Protein AF-A0A9E2QYB7-F1 (afdb_monomer)

Sequence (236 aa):
EEKEDFSPAVQADIEEMIREPKTELEKVVKRINRALKGGDTAYEIVDDIQKLPRPIVVDFNNVIINGCAPHQLNPDAPNFLEQLRQIGTVFIITGASSWDDVRSILHNLGVWSNDIVLMTQPTFEFISREHRDDPRGQKLRSEYLATARKQGWDTQEEDLLRPVGYKYVAPIFNQPFLIPIIDDAWQATDNNPGMLGVPVQCWEPNVPRETLQLISEGRITLAEAVESVRNHYKNH

Foldseek 3Di:
DPDPPDDPVVVVVVVLLPDDDPDPQSVLLNVLVVCQVVQDFLQNSLVSVLPDDDDAEEECDLRQADQLHRLHGDPCNQVSLVSNVVSFQYEYEYQAQDDVVVQVSCVVVVRDDPSYHYHYQVLLCCLAQVVCVPPVNVVLLVLLVVVCVVVVHPDDSVLSHHDRPQRQCQSLLSPPQEHEYADAQVRQDPSRGSYHGSHHHGPDDPDDNPRRDRDDHDHDDNVVNSVSSVVRVVVD

Structure (mmCIF, N/CA/C/O backbone):
data_AF-A0A9E2QYB7-F1
#
_entry.id   AF-A0A9E2QYB7-F1
#
loop_
_atom_site.group_PDB
_atom_site.id
_atom_site.type_symbol
_atom_site.label_atom_id
_atom_site.label_alt_id
_atom_site.label_comp_id
_atom_site.label_asym_id
_atom_site.label_entity_id
_atom_site.label_seq_id
_atom_site.pdbx_PDB_ins_code
_atom_site.Cartn_x
_atom_site.Cartn_y
_atom_site.Cartn_z
_atom_site.occupancy
_atom_site.B_iso_or_equiv
_atom_site.auth_seq_id
_atom_site.auth_comp_id
_atom_site.auth_asym_id
_atom_site.auth_atom_id
_atom_site.pdbx_PDB_model_num
ATOM 1 N N . GLU A 1 1 ? 18.646 33.669 27.089 1.00 42.56 1 GLU A N 1
ATOM 2 C CA . GLU A 1 1 ? 17.869 32.662 26.346 1.00 42.56 1 GLU A CA 1
ATOM 3 C C . GLU A 1 1 ? 18.802 32.049 25.323 1.00 42.56 1 GLU A C 1
ATOM 5 O O . GLU A 1 1 ? 19.154 32.710 24.352 1.00 42.56 1 GLU A O 1
ATOM 10 N N . GLU A 1 2 ? 19.322 30.859 25.616 1.00 41.34 2 GLU A N 1
ATOM 11 C CA . GLU A 1 2 ? 20.023 30.061 24.612 1.00 41.34 2 GLU A CA 1
ATOM 12 C C . GLU A 1 2 ? 18.964 29.596 23.612 1.00 41.34 2 GLU A C 1
ATOM 14 O O . GLU A 1 2 ? 18.021 28.899 23.979 1.00 41.34 2 GLU A O 1
ATOM 19 N N . LYS A 1 3 ? 19.059 30.060 22.364 1.00 46.28 3 LYS A N 1
ATOM 20 C CA . LYS A 1 3 ? 18.307 29.442 21.276 1.00 46.28 3 LYS A CA 1
ATOM 21 C C . LYS A 1 3 ? 18.993 28.110 21.010 1.00 46.28 3 LYS A C 1
ATOM 23 O O . LYS A 1 3 ? 20.113 28.105 20.509 1.00 46.28 3 LYS A O 1
ATOM 28 N N . GLU A 1 4 ? 18.359 27.013 21.405 1.00 52.66 4 GLU A N 1
ATOM 29 C CA . GLU A 1 4 ? 18.756 25.692 20.927 1.00 52.66 4 GLU A CA 1
ATOM 30 C C . GLU A 1 4 ? 18.611 25.699 19.400 1.00 52.66 4 GLU A C 1
ATOM 32 O O . GLU A 1 4 ? 17.504 25.763 18.862 1.00 52.66 4 GLU A O 1
ATOM 37 N N . ASP A 1 5 ? 19.748 25.731 18.704 1.00 55.66 5 ASP A N 1
ATOM 38 C CA . ASP A 1 5 ? 19.813 25.624 17.249 1.00 55.66 5 ASP A CA 1
ATOM 39 C C . ASP A 1 5 ? 19.552 24.158 16.891 1.00 55.66 5 ASP A C 1
ATOM 41 O O . ASP A 1 5 ? 20.453 23.315 16.838 1.00 55.66 5 ASP A O 1
ATOM 45 N N . PHE A 1 6 ? 18.274 23.824 16.725 1.00 57.84 6 PHE A N 1
ATOM 46 C CA . PHE A 1 6 ? 17.877 22.528 16.203 1.00 57.84 6 PHE A CA 1
ATOM 47 C C . PHE A 1 6 ? 18.359 22.388 14.759 1.00 57.84 6 PHE A C 1
ATOM 49 O O . PHE A 1 6 ? 18.352 23.341 13.982 1.00 57.84 6 PHE A O 1
ATOM 56 N N . SER A 1 7 ? 18.767 21.175 14.380 1.00 70.25 7 SER A N 1
ATOM 57 C CA . SER A 1 7 ? 19.066 20.899 12.974 1.00 70.25 7 SER A CA 1
ATOM 58 C C . SER A 1 7 ? 17.833 21.196 12.100 1.00 70.25 7 SER A C 1
ATOM 60 O O . SER A 1 7 ? 16.710 20.995 12.570 1.00 70.25 7 SER A O 1
ATOM 62 N N . PRO A 1 8 ? 18.004 21.591 10.825 1.00 59.19 8 PRO A N 1
ATOM 63 C CA . PRO A 1 8 ? 16.883 21.911 9.937 1.00 59.19 8 PRO A CA 1
ATOM 64 C C . PRO A 1 8 ? 15.811 20.812 9.842 1.00 59.19 8 PRO A C 1
ATOM 66 O O . PRO A 1 8 ? 14.633 21.122 9.705 1.00 59.19 8 PRO A O 1
ATOM 69 N N . ALA A 1 9 ? 16.201 19.537 9.962 1.00 46.47 9 ALA A N 1
ATOM 70 C CA . ALA A 1 9 ? 15.273 18.404 9.974 1.00 46.47 9 ALA A CA 1
ATOM 71 C C . ALA A 1 9 ? 14.402 18.375 11.243 1.00 46.47 9 ALA A C 1
ATOM 73 O O . ALA A 1 9 ? 13.189 18.237 11.161 1.00 46.47 9 ALA A O 1
ATOM 74 N N . VAL A 1 10 ? 15.008 18.599 12.412 1.00 55.22 10 VAL A N 1
ATOM 75 C CA . VAL A 1 10 ? 14.285 18.661 13.695 1.00 55.22 10 VAL A CA 1
ATOM 76 C C . VAL A 1 10 ? 13.373 19.888 13.748 1.00 55.22 10 VAL A C 1
ATOM 78 O O . VAL A 1 10 ? 12.277 19.834 14.298 1.00 55.22 10 VAL A O 1
ATOM 81 N N . GLN A 1 11 ? 13.801 20.997 13.149 1.00 60.44 11 GLN A N 1
ATOM 82 C CA . GLN A 1 11 ? 13.002 22.215 13.070 1.00 60.44 11 GLN A CA 1
ATOM 83 C C . GLN A 1 11 ? 11.774 22.032 12.162 1.00 60.44 11 GLN A C 1
ATOM 85 O O . GLN A 1 11 ? 10.680 22.442 12.545 1.00 60.44 11 GLN A O 1
ATOM 90 N N . ALA A 1 12 ? 11.928 21.336 11.029 1.00 54.81 12 ALA A N 1
ATOM 91 C CA . ALA A 1 12 ? 10.822 20.963 10.147 1.00 54.81 12 ALA A CA 1
ATOM 92 C C . ALA A 1 12 ? 9.812 20.024 10.837 1.00 54.81 12 ALA A C 1
ATOM 94 O O . ALA A 1 12 ? 8.609 20.276 10.769 1.00 54.81 12 ALA A O 1
ATOM 95 N N . ASP A 1 13 ? 10.287 19.018 11.580 1.00 51.16 13 ASP A N 1
ATOM 96 C CA . ASP A 1 13 ? 9.426 18.103 12.347 1.00 51.16 13 ASP A CA 1
ATOM 97 C C . ASP A 1 13 ? 8.602 18.846 13.419 1.00 51.16 13 ASP A C 1
ATOM 99 O O . ASP A 1 13 ? 7.416 18.568 13.625 1.00 51.16 13 ASP A O 1
ATOM 103 N N . ILE A 1 14 ? 9.213 19.826 14.099 1.00 59.59 14 ILE A N 1
ATOM 104 C CA . ILE A 1 14 ? 8.539 20.668 15.099 1.00 59.59 14 ILE A CA 1
ATOM 105 C C . ILE A 1 14 ? 7.484 21.564 14.432 1.00 59.59 14 ILE A C 1
ATOM 107 O O . ILE A 1 14 ? 6.352 21.650 14.916 1.00 59.59 14 ILE A O 1
ATOM 111 N N . GLU A 1 15 ? 7.820 22.217 13.319 1.00 62.62 15 GLU A N 1
ATOM 112 C CA . GLU A 1 15 ? 6.886 23.073 12.578 1.00 62.62 15 GLU A CA 1
ATOM 113 C C . GLU A 1 15 ? 5.681 22.284 12.044 1.00 62.62 15 GLU A C 1
ATOM 115 O O . GLU A 1 15 ? 4.538 22.748 12.141 1.00 62.62 15 GLU A O 1
ATOM 120 N N . GLU A 1 16 ? 5.902 21.062 11.560 1.00 60.66 16 GLU A N 1
ATOM 121 C CA . GLU A 1 16 ? 4.841 20.168 11.100 1.00 60.66 16 GLU A CA 1
ATOM 122 C C . GLU A 1 16 ? 3.922 19.722 12.252 1.00 60.66 16 GLU A C 1
ATOM 124 O O . GLU A 1 16 ? 2.692 19.716 12.115 1.00 60.66 16 GLU A O 1
ATOM 129 N N . MET A 1 17 ? 4.481 19.443 13.435 1.00 56.31 17 MET A N 1
ATOM 130 C CA . MET A 1 17 ? 3.695 19.103 14.627 1.00 56.31 17 MET A CA 1
ATOM 131 C C . MET A 1 17 ? 2.778 20.250 15.089 1.00 56.31 17 MET A C 1
ATOM 133 O O . MET A 1 17 ? 1.642 19.998 15.528 1.00 56.31 17 MET A O 1
ATOM 137 N N . ILE A 1 18 ? 3.233 21.502 14.977 1.00 63.31 18 ILE A N 1
ATOM 138 C CA . ILE A 1 18 ? 2.509 22.695 15.454 1.00 63.31 18 ILE A CA 1
ATOM 139 C C . ILE A 1 18 ? 1.489 23.196 14.420 1.00 63.31 18 ILE A C 1
ATOM 141 O O . ILE A 1 18 ? 0.474 23.784 14.796 1.00 63.31 18 ILE A O 1
ATOM 145 N N . ARG A 1 19 ? 1.685 22.912 13.126 1.00 67.50 19 ARG A N 1
ATOM 146 C CA . ARG A 1 19 ? 0.764 23.337 12.064 1.00 67.50 19 ARG A CA 1
ATOM 147 C C . ARG A 1 19 ? -0.660 22.819 12.301 1.00 67.50 19 ARG A C 1
ATOM 149 O O . ARG A 1 19 ? -0.898 21.626 12.525 1.00 67.50 19 ARG A O 1
ATOM 156 N N . GLU A 1 20 ? -1.634 23.724 12.228 1.00 63.59 20 GLU A N 1
ATOM 157 C CA . GLU A 1 20 ? -3.047 23.360 12.312 1.00 63.59 20 GLU A CA 1
ATOM 158 C C . GLU A 1 20 ? -3.519 22.682 11.011 1.00 63.59 20 GLU A C 1
ATOM 160 O O . GLU A 1 20 ? -3.274 23.211 9.918 1.00 63.59 20 GLU A O 1
ATOM 165 N N . PRO A 1 21 ? -4.189 21.517 11.099 1.00 70.12 21 PRO A N 1
ATOM 166 C CA . PRO A 1 21 ? -4.763 20.851 9.935 1.00 70.12 21 PRO A CA 1
ATOM 167 C C . PRO A 1 21 ? -5.951 21.657 9.390 1.00 70.12 21 PRO A C 1
ATOM 169 O O . PRO A 1 21 ? -6.835 22.068 10.144 1.00 70.12 21 PRO A O 1
ATOM 172 N N . LYS A 1 22 ? -5.987 21.874 8.074 1.00 70.69 22 LYS A N 1
ATOM 173 C CA . LYS A 1 22 ? -6.979 22.715 7.383 1.00 70.69 22 LYS A CA 1
ATOM 174 C C . LYS A 1 22 ? -8.136 21.902 6.798 1.00 70.69 22 LYS A C 1
ATOM 176 O O . LYS A 1 22 ? -9.217 22.444 6.586 1.00 70.69 22 LYS A O 1
ATOM 181 N N . THR A 1 23 ? -7.930 20.610 6.561 1.00 75.69 23 THR A N 1
ATOM 182 C CA . THR A 1 23 ? -8.919 19.678 6.002 1.00 75.69 23 THR A CA 1
ATOM 183 C C . THR A 1 23 ? -9.254 18.552 6.983 1.00 75.69 23 THR A C 1
ATOM 185 O O . THR A 1 23 ? -8.467 18.236 7.875 1.00 75.69 23 THR A O 1
ATOM 188 N N . GLU A 1 24 ? -10.421 17.915 6.827 1.00 76.56 24 GLU A N 1
ATOM 189 C CA . GLU A 1 24 ? -10.776 16.727 7.625 1.00 76.56 24 GLU A CA 1
ATOM 190 C C . GLU A 1 24 ? -9.791 15.573 7.410 1.00 76.56 24 GLU A C 1
ATOM 192 O O . GLU A 1 24 ? -9.453 14.875 8.362 1.00 76.56 24 GLU A O 1
ATOM 197 N N . LEU A 1 25 ? -9.259 15.426 6.194 1.00 74.62 25 LEU A N 1
ATOM 198 C CA . LEU A 1 25 ? -8.219 14.447 5.897 1.00 74.62 25 LEU A CA 1
ATOM 199 C C . LEU A 1 25 ? -6.933 14.741 6.681 1.00 74.62 25 LEU A C 1
ATOM 201 O O . LEU A 1 25 ? -6.440 13.861 7.375 1.00 74.62 25 LEU A O 1
ATOM 205 N N . GLU A 1 26 ? -6.437 15.982 6.663 1.00 69.44 26 GLU A N 1
ATOM 206 C CA . GLU A 1 26 ? -5.269 16.374 7.469 1.00 69.44 26 GLU A CA 1
ATOM 207 C C . GLU A 1 26 ? -5.520 16.170 8.976 1.00 69.44 26 GLU A C 1
ATOM 209 O O . GLU A 1 26 ? -4.602 15.810 9.710 1.00 69.44 26 GLU A O 1
ATOM 214 N N . LYS A 1 27 ? -6.758 16.359 9.463 1.00 75.88 27 LYS A N 1
ATOM 215 C CA . LYS A 1 27 ? -7.118 16.074 10.865 1.00 75.88 27 LYS A CA 1
ATOM 216 C C . LYS A 1 27 ? -7.052 14.583 11.178 1.00 75.88 27 LYS A C 1
ATOM 218 O O . LYS A 1 27 ? -6.508 14.225 12.220 1.00 75.88 27 LYS A O 1
ATOM 223 N N . VAL A 1 28 ? -7.611 13.737 10.311 1.00 80.25 28 VAL A N 1
ATOM 224 C CA . VAL A 1 28 ? -7.568 12.272 10.449 1.00 80.25 28 VAL A CA 1
ATOM 225 C C . VAL A 1 28 ? -6.117 11.799 10.448 1.00 80.25 28 VAL A C 1
ATOM 227 O O . VAL A 1 28 ? -5.703 11.141 11.394 1.00 80.25 28 VAL A O 1
ATOM 230 N N . VAL A 1 29 ? -5.317 12.233 9.472 1.00 72.94 29 VAL A N 1
ATOM 231 C CA . VAL A 1 29 ? -3.882 11.918 9.384 1.00 72.94 29 VAL A CA 1
ATOM 232 C C . VAL A 1 29 ? -3.137 12.352 10.643 1.00 72.94 29 VAL A C 1
ATOM 234 O O . VAL A 1 29 ? -2.391 11.571 11.223 1.00 72.94 29 VAL A O 1
ATOM 237 N N . LYS A 1 30 ? -3.386 13.570 11.140 1.00 71.25 30 LYS A N 1
ATOM 238 C CA . LYS A 1 30 ? -2.750 14.063 12.369 1.00 71.25 30 LYS A CA 1
ATOM 239 C C . LYS A 1 30 ? -3.149 13.252 13.607 1.00 71.25 30 LYS A C 1
ATOM 241 O O . LYS A 1 30 ? -2.317 13.078 14.496 1.00 71.25 30 LYS A O 1
ATOM 246 N N . ARG A 1 31 ? -4.399 12.774 13.694 1.00 78.75 31 ARG A N 1
ATOM 247 C CA . ARG A 1 31 ? -4.847 11.890 14.787 1.00 78.75 31 ARG A CA 1
ATOM 248 C C . ARG A 1 31 ? -4.168 10.531 14.712 1.00 78.75 31 ARG A C 1
ATOM 250 O O . ARG A 1 31 ? -3.590 10.122 15.711 1.00 78.75 31 ARG A O 1
ATOM 257 N N . ILE A 1 32 ? -4.165 9.917 13.533 1.00 75.62 32 ILE A N 1
ATOM 258 C CA . ILE A 1 32 ? -3.477 8.656 13.243 1.00 75.62 32 ILE A CA 1
ATOM 259 C C . ILE A 1 32 ? -2.000 8.767 13.633 1.00 75.62 32 ILE A C 1
ATOM 261 O O . ILE A 1 32 ? -1.535 8.033 14.495 1.00 75.62 32 ILE A O 1
ATOM 265 N N . ASN A 1 33 ? -1.286 9.768 13.116 1.00 68.25 33 ASN A N 1
ATOM 266 C CA . ASN A 1 33 ? 0.137 9.955 13.406 1.00 68.25 33 ASN A CA 1
ATOM 267 C C . ASN A 1 33 ? 0.410 10.197 14.897 1.00 68.25 33 ASN A C 1
ATOM 269 O O . ASN A 1 33 ? 1.444 9.777 15.409 1.00 68.25 33 ASN A O 1
ATOM 273 N N . ARG A 1 34 ? -0.494 10.876 15.616 1.00 70.62 34 ARG A N 1
ATOM 274 C CA . ARG A 1 34 ? -0.358 11.091 17.065 1.00 70.62 34 ARG A CA 1
ATOM 275 C C . ARG A 1 34 ? -0.585 9.807 17.858 1.00 70.62 34 ARG A C 1
ATOM 277 O O . ARG A 1 34 ? 0.193 9.547 18.767 1.00 70.62 34 ARG A O 1
ATOM 284 N N . ALA A 1 35 ? -1.638 9.065 17.536 1.00 69.94 35 ALA A N 1
ATOM 285 C CA . ALA A 1 35 ? -1.979 7.799 18.172 1.00 69.94 35 ALA A CA 1
ATOM 286 C C . ALA A 1 35 ? -0.844 6.781 17.988 1.00 69.94 35 ALA A C 1
ATOM 288 O O . ALA A 1 35 ? -0.313 6.255 18.960 1.00 69.94 35 ALA A O 1
ATOM 289 N N . LEU A 1 36 ? -0.349 6.643 16.757 1.00 66.12 36 LEU A N 1
ATOM 290 C CA . LEU A 1 36 ? 0.749 5.731 16.436 1.00 66.12 36 LEU A CA 1
ATOM 291 C C . LEU A 1 36 ? 2.080 6.145 17.090 1.00 66.12 36 LEU A C 1
ATOM 293 O O . LEU A 1 36 ? 2.788 5.298 17.627 1.00 66.12 36 LEU A O 1
ATOM 297 N N . LYS A 1 37 ? 2.406 7.448 17.150 1.00 64.75 37 LYS A N 1
ATOM 298 C CA . LYS A 1 37 ? 3.549 7.945 17.953 1.00 64.75 37 LYS A CA 1
ATOM 299 C C . LYS A 1 37 ? 3.368 7.707 19.460 1.00 64.75 37 LYS A C 1
ATOM 301 O O . LYS A 1 37 ? 4.357 7.672 20.186 1.00 64.75 37 LYS A O 1
ATOM 306 N N . GLY A 1 38 ? 2.124 7.598 19.926 1.00 64.94 38 GLY A N 1
ATOM 307 C CA . GLY A 1 38 ? 1.759 7.277 21.307 1.00 64.94 38 GLY A CA 1
ATOM 308 C C . GLY A 1 38 ? 1.855 5.789 21.651 1.00 64.94 38 GLY A C 1
ATOM 309 O O . GLY A 1 38 ? 1.799 5.454 22.832 1.00 64.94 38 GLY A O 1
ATOM 310 N N . GLY A 1 39 ? 2.059 4.934 20.647 1.00 65.31 39 GLY A N 1
ATOM 311 C CA . GLY A 1 39 ? 2.198 3.488 20.786 1.00 65.31 39 GLY A CA 1
ATOM 312 C C . GLY A 1 39 ? 0.938 2.686 20.466 1.00 65.31 39 GLY A C 1
ATOM 313 O O . GLY A 1 39 ? 0.920 1.479 20.697 1.00 65.31 39 GLY A O 1
ATOM 314 N N . ASP A 1 40 ? -0.097 3.337 19.930 1.00 71.00 40 ASP A N 1
ATOM 315 C CA . ASP A 1 40 ? -1.303 2.647 19.487 1.00 71.00 40 ASP A CA 1
ATOM 316 C C . ASP A 1 40 ? -0.983 1.747 18.277 1.00 71.00 40 ASP A C 1
ATOM 318 O O . ASP A 1 40 ? -0.176 2.070 17.397 1.00 71.00 40 ASP A O 1
ATOM 322 N N . THR A 1 41 ? -1.645 0.602 18.218 1.00 69.81 41 THR A N 1
ATOM 323 C CA . THR A 1 41 ? -1.581 -0.365 17.121 1.00 69.81 41 THR A CA 1
ATOM 324 C C . THR A 1 41 ? -2.478 0.052 15.954 1.00 69.81 41 THR A C 1
ATOM 326 O O . THR A 1 41 ? -3.423 0.828 16.103 1.00 69.81 41 THR A O 1
ATOM 329 N N . ALA A 1 42 ? -2.250 -0.533 14.772 1.00 71.81 42 ALA A N 1
ATOM 330 C CA . ALA A 1 42 ? -3.114 -0.334 13.601 1.0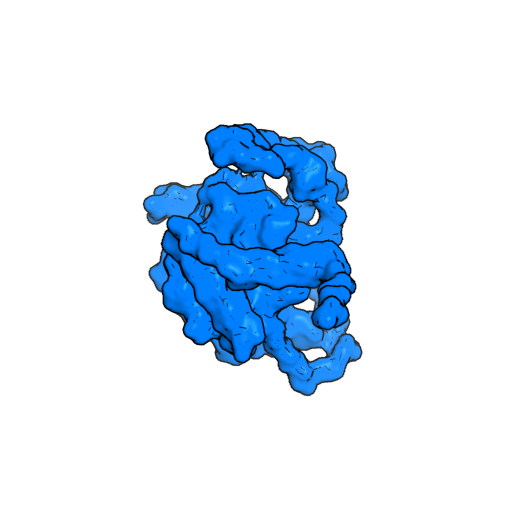0 71.81 42 ALA A CA 1
ATOM 331 C C . ALA A 1 42 ? -4.595 -0.668 13.882 1.00 71.81 42 ALA A C 1
ATOM 333 O O . ALA A 1 42 ? -5.498 -0.057 13.312 1.00 71.81 42 ALA A O 1
ATOM 334 N N . TYR A 1 43 ? -4.840 -1.640 14.764 1.00 76.12 43 TYR A N 1
ATOM 335 C CA . TYR A 1 43 ? -6.177 -2.057 15.166 1.00 76.12 43 TYR A CA 1
ATOM 336 C C . TYR A 1 43 ? -6.886 -0.997 16.021 1.00 76.12 43 TYR A C 1
ATOM 338 O O . TYR A 1 43 ? -8.050 -0.691 15.769 1.00 76.12 43 TYR A O 1
ATOM 346 N N . GLU A 1 44 ? -6.189 -0.392 16.985 1.00 75.06 44 GLU A N 1
ATOM 347 C CA . GLU A 1 44 ? -6.767 0.604 17.903 1.00 75.06 44 GLU A CA 1
ATOM 348 C C . GLU A 1 44 ? -7.228 1.883 17.193 1.00 75.06 44 GLU A C 1
ATOM 350 O O . GLU A 1 44 ? -8.153 2.553 17.652 1.00 75.06 44 GLU A O 1
ATOM 355 N N . ILE A 1 45 ? -6.644 2.189 16.034 1.00 77.44 45 ILE A N 1
ATOM 356 C CA . ILE A 1 45 ? -6.974 3.377 15.237 1.00 77.44 45 ILE A CA 1
ATOM 357 C C . ILE A 1 45 ? -7.800 3.070 13.980 1.00 77.44 45 ILE A C 1
ATOM 359 O O . ILE A 1 45 ? -7.921 3.925 13.094 1.00 77.44 45 ILE A O 1
ATOM 363 N N . VAL A 1 46 ? -8.375 1.867 13.870 1.00 80.12 46 VAL A N 1
ATOM 364 C CA . VAL A 1 46 ? -9.055 1.420 12.645 1.00 80.12 46 VAL A CA 1
ATOM 365 C C . VAL A 1 46 ? -10.196 2.353 12.218 1.00 80.12 46 VAL A C 1
ATOM 367 O O . VAL A 1 46 ? -10.344 2.626 11.029 1.00 80.12 46 VAL A O 1
ATOM 370 N N . ASP A 1 4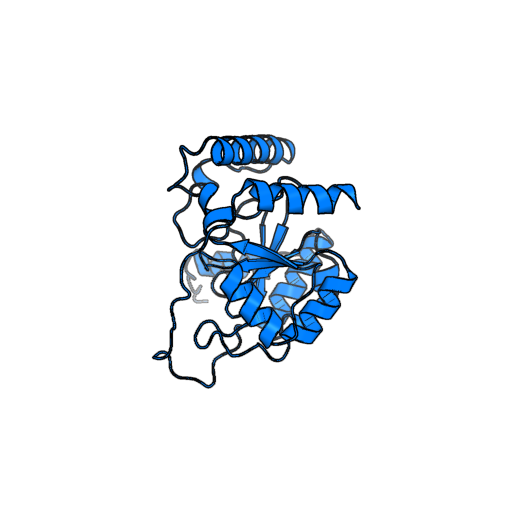7 ? -10.927 2.946 13.164 1.00 82.81 47 ASP A N 1
ATOM 371 C CA . ASP A 1 47 ? -12.003 3.909 12.885 1.00 82.81 47 ASP A CA 1
ATOM 372 C C . ASP A 1 47 ? -11.505 5.176 12.176 1.00 82.81 47 ASP A C 1
ATOM 374 O O . ASP A 1 47 ? -12.225 5.788 11.382 1.00 82.81 47 ASP A O 1
ATOM 378 N N . ASP A 1 48 ? -10.282 5.616 12.474 1.00 82.75 48 ASP A N 1
ATOM 379 C CA . ASP A 1 48 ? -9.666 6.741 11.776 1.00 82.75 48 ASP A CA 1
ATOM 380 C C . ASP A 1 48 ? -9.084 6.301 10.425 1.00 82.75 48 ASP A C 1
ATOM 382 O O . ASP A 1 48 ? -9.256 7.021 9.440 1.00 82.75 48 ASP A O 1
ATOM 386 N N . ILE A 1 49 ? -8.508 5.097 10.330 1.00 80.94 49 ILE A N 1
ATOM 387 C CA . ILE A 1 49 ? -8.049 4.505 9.059 1.00 80.94 49 ILE A CA 1
ATOM 388 C C . ILE A 1 49 ? -9.204 4.375 8.055 1.00 80.94 49 ILE A C 1
ATOM 390 O O . ILE A 1 49 ? -9.045 4.699 6.879 1.00 80.94 49 ILE A O 1
ATOM 394 N N . GLN A 1 50 ? -10.393 3.971 8.503 1.00 81.31 50 GLN A N 1
ATOM 395 C CA . GLN A 1 50 ? -11.580 3.823 7.653 1.00 81.31 50 GLN A CA 1
ATOM 396 C C . GLN A 1 50 ? -12.044 5.136 7.000 1.00 81.31 50 GLN A C 1
ATOM 398 O O . GLN A 1 50 ? -12.783 5.101 6.013 1.00 81.31 50 GLN A O 1
ATOM 403 N N . LYS A 1 51 ? -11.625 6.292 7.533 1.00 83.56 51 LYS A N 1
ATOM 404 C CA . LYS A 1 51 ? -11.944 7.624 6.988 1.00 83.56 51 LYS A CA 1
ATOM 405 C C . LYS A 1 51 ? -10.968 8.061 5.894 1.00 83.56 51 LYS A C 1
ATOM 407 O O . LYS A 1 51 ? -11.174 9.116 5.292 1.00 83.56 51 LYS A O 1
ATOM 412 N N . LEU A 1 52 ? -9.904 7.296 5.653 1.00 82.31 52 LEU A N 1
ATOM 413 C CA . LEU A 1 52 ? -8.927 7.598 4.617 1.00 82.31 52 LEU A CA 1
ATOM 414 C C . LEU A 1 52 ? -9.476 7.287 3.211 1.00 82.31 52 LEU A C 1
ATOM 416 O O . LEU A 1 52 ? -10.388 6.466 3.060 1.00 82.31 52 LEU A O 1
ATOM 420 N N . PRO A 1 53 ? -8.933 7.931 2.160 1.00 79.06 53 PRO A N 1
ATOM 421 C CA . PRO A 1 53 ? -9.271 7.598 0.782 1.00 79.06 53 PRO A CA 1
ATOM 422 C C . PRO A 1 53 ? -8.989 6.122 0.486 1.00 79.06 53 PRO A C 1
ATOM 424 O O . PRO A 1 53 ? -7.976 5.579 0.912 1.00 79.06 53 PRO A O 1
ATOM 427 N N . ARG A 1 54 ? -9.883 5.463 -0.251 1.00 81.00 54 ARG A N 1
ATOM 428 C CA . ARG A 1 54 ? -9.713 4.062 -0.664 1.00 81.00 54 ARG A CA 1
ATOM 429 C C . ARG A 1 54 ? -9.085 3.990 -2.042 1.00 81.00 54 ARG A C 1
ATOM 431 O O . ARG A 1 54 ? -9.458 4.821 -2.855 1.00 81.00 54 ARG A O 1
ATOM 438 N N . PRO A 1 55 ? -8.285 2.970 -2.364 1.00 81.12 55 PRO A N 1
ATOM 439 C CA . PRO A 1 55 ? -7.990 1.788 -1.574 1.00 81.12 55 PRO A CA 1
ATOM 440 C C . PRO A 1 55 ? -6.925 2.073 -0.525 1.00 81.12 55 PRO A C 1
ATOM 442 O O . PRO A 1 55 ? -6.106 2.970 -0.688 1.00 81.12 55 PRO A O 1
ATOM 445 N N . ILE A 1 56 ? -6.947 1.272 0.536 1.00 84.94 56 ILE A N 1
ATOM 446 C CA . ILE A 1 56 ? -5.918 1.268 1.573 1.00 84.94 56 ILE A CA 1
ATOM 447 C C . ILE A 1 56 ? -4.990 0.092 1.288 1.00 84.94 56 ILE A C 1
ATOM 449 O O . ILE A 1 56 ? -5.445 -1.032 1.057 1.00 84.94 56 ILE A O 1
ATOM 453 N N . VAL A 1 57 ? -3.694 0.371 1.299 1.00 88.44 57 VAL A N 1
ATOM 454 C CA . VAL A 1 57 ? -2.631 -0.613 1.139 1.00 88.44 57 VAL A CA 1
ATOM 455 C C . VAL A 1 57 ? -2.039 -0.920 2.509 1.00 88.44 57 VAL A C 1
ATOM 457 O O . VAL A 1 57 ? -1.882 -0.025 3.332 1.00 88.44 57 VAL A O 1
ATOM 460 N N . VAL A 1 58 ? -1.710 -2.180 2.762 1.00 88.75 58 VAL A N 1
ATOM 461 C CA . VAL A 1 58 ? -1.160 -2.660 4.032 1.00 88.75 58 VAL A CA 1
ATOM 462 C C . VAL A 1 58 ? 0.152 -3.375 3.753 1.00 88.75 58 VAL A C 1
ATOM 464 O O . VAL A 1 58 ? 0.198 -4.252 2.893 1.00 88.75 58 VAL A O 1
ATOM 467 N N . ASP A 1 59 ? 1.224 -3.018 4.450 1.00 87.31 59 ASP A N 1
ATOM 468 C CA . ASP A 1 59 ? 2.461 -3.779 4.355 1.00 87.31 59 ASP A CA 1
ATOM 469 C C . ASP A 1 59 ? 2.311 -5.163 4.978 1.00 87.31 59 ASP A C 1
ATOM 471 O O . ASP A 1 59 ? 1.514 -5.392 5.882 1.00 87.31 59 ASP A O 1
ATOM 475 N N . PHE A 1 60 ? 3.072 -6.119 4.472 1.00 86.50 60 PHE A N 1
ATOM 476 C CA . PHE A 1 60 ? 3.051 -7.473 4.993 1.00 86.50 60 PHE A CA 1
ATOM 477 C C . PHE A 1 60 ? 3.969 -7.615 6.210 1.00 86.50 60 PHE A C 1
ATOM 479 O O . PHE A 1 60 ? 3.558 -8.138 7.251 1.00 86.50 60 PHE A O 1
ATOM 486 N N . ASN A 1 61 ? 5.208 -7.134 6.092 1.00 79.38 61 ASN A N 1
ATOM 487 C CA . ASN A 1 61 ? 6.238 -7.321 7.106 1.00 79.38 61 ASN A CA 1
ATOM 488 C C . ASN A 1 61 ? 6.065 -6.323 8.251 1.00 79.38 61 ASN A C 1
ATOM 490 O O . ASN A 1 61 ? 5.774 -5.158 8.037 1.00 79.38 61 ASN A O 1
ATOM 494 N N . ASN A 1 62 ? 6.247 -6.788 9.483 1.00 77.50 62 ASN A N 1
ATOM 495 C CA . ASN A 1 62 ? 6.096 -6.020 10.727 1.00 77.50 62 ASN A CA 1
ATOM 496 C C . ASN A 1 62 ? 4.695 -5.432 10.995 1.00 77.50 62 ASN A C 1
ATOM 498 O O . ASN A 1 62 ? 4.469 -4.916 12.089 1.00 77.50 62 ASN A O 1
ATOM 502 N N . VAL A 1 63 ? 3.759 -5.562 10.051 1.00 82.94 63 VAL A N 1
ATOM 503 C CA . VAL A 1 63 ? 2.352 -5.163 10.181 1.00 82.94 63 VAL A CA 1
ATOM 504 C C . VAL A 1 63 ? 1.454 -6.397 10.309 1.00 82.94 63 VAL A C 1
ATOM 506 O O . VAL A 1 63 ? 0.747 -6.528 11.306 1.00 82.94 63 VAL A O 1
ATOM 509 N N . ILE A 1 64 ? 1.507 -7.333 9.351 1.00 84.50 64 ILE A N 1
ATOM 510 C CA . ILE A 1 64 ? 0.702 -8.570 9.378 1.00 84.50 64 ILE A CA 1
ATOM 511 C C . ILE A 1 64 ? 1.473 -9.721 10.016 1.00 84.50 64 ILE A C 1
ATOM 513 O O . ILE A 1 64 ? 0.939 -10.447 10.854 1.00 84.50 64 ILE A O 1
ATOM 517 N N . ILE A 1 65 ? 2.734 -9.884 9.631 1.00 79.31 65 ILE A N 1
ATOM 518 C CA . ILE A 1 65 ? 3.638 -10.901 10.172 1.00 79.31 65 ILE A CA 1
ATOM 519 C C . ILE A 1 65 ? 4.872 -10.249 10.782 1.00 79.31 65 ILE A C 1
ATOM 521 O O . ILE A 1 65 ? 5.177 -9.088 10.524 1.00 79.31 65 ILE A O 1
ATOM 525 N N . ASN A 1 66 ? 5.642 -11.010 11.545 1.00 73.31 66 ASN A N 1
ATOM 526 C CA . ASN A 1 66 ? 6.943 -10.551 12.007 1.00 73.31 66 ASN A CA 1
ATOM 527 C C . ASN A 1 66 ? 7.989 -10.602 10.888 1.00 73.31 66 ASN A C 1
ATOM 529 O O . ASN A 1 66 ? 8.257 -11.674 10.345 1.00 73.31 66 ASN A O 1
ATOM 533 N N . GLY A 1 67 ? 8.648 -9.477 10.597 1.00 69.81 67 GLY A N 1
ATOM 534 C CA . GLY A 1 67 ? 9.702 -9.427 9.581 1.00 69.81 67 GLY A CA 1
ATOM 535 C C . GLY A 1 67 ? 10.943 -10.267 9.920 1.00 69.81 67 GLY A C 1
ATOM 536 O O . GLY A 1 67 ? 11.660 -10.685 9.017 1.00 69.81 67 GLY A O 1
ATOM 537 N N . CYS A 1 68 ? 11.192 -10.557 11.202 1.00 65.25 68 CYS A N 1
ATOM 538 C CA . CYS A 1 68 ? 12.288 -11.422 11.661 1.00 65.25 68 CYS A CA 1
ATOM 539 C C . CYS A 1 68 ? 11.875 -12.894 11.844 1.00 65.25 68 CYS A C 1
ATOM 541 O O . CYS A 1 68 ? 12.743 -13.761 11.921 1.00 65.25 68 CYS A O 1
ATOM 543 N N . ALA A 1 69 ? 10.574 -13.182 11.925 1.00 66.38 69 ALA A N 1
ATOM 544 C CA . ALA A 1 69 ? 10.025 -14.521 12.126 1.00 66.38 69 ALA A CA 1
ATOM 545 C C . ALA A 1 69 ? 8.728 -14.677 11.307 1.00 66.38 69 ALA A C 1
ATOM 547 O O . ALA A 1 69 ? 7.639 -14.629 11.875 1.00 66.38 69 ALA A O 1
ATOM 548 N N . PRO A 1 70 ? 8.811 -14.885 9.981 1.00 66.25 70 PRO A N 1
ATOM 549 C CA . PRO A 1 70 ? 7.664 -14.754 9.073 1.00 66.25 70 PRO A CA 1
ATOM 550 C C . PRO A 1 70 ? 6.526 -15.761 9.302 1.00 66.25 70 PRO A C 1
ATOM 552 O O . PRO A 1 70 ? 5.428 -15.591 8.780 1.00 66.25 70 PRO A O 1
ATOM 555 N N . HIS A 1 71 ? 6.766 -16.789 10.119 1.00 70.19 71 HIS A N 1
ATOM 556 C CA . HIS A 1 71 ? 5.753 -17.751 10.567 1.00 70.19 71 HIS A CA 1
ATOM 557 C C . HIS A 1 71 ? 4.936 -17.262 11.774 1.00 70.19 71 HIS A C 1
ATOM 559 O O . HIS A 1 71 ? 4.010 -17.945 12.202 1.00 70.19 71 HIS A O 1
ATOM 565 N N . GLN A 1 72 ? 5.286 -16.114 12.356 1.00 70.56 72 GLN A N 1
ATOM 566 C CA . GLN A 1 72 ? 4.569 -15.504 13.470 1.00 70.56 72 GLN A CA 1
ATOM 567 C C . GLN A 1 72 ? 3.663 -14.388 12.958 1.00 70.56 72 GLN A C 1
ATOM 569 O O . GLN A 1 72 ? 4.127 -13.390 12.405 1.00 70.56 72 GLN A O 1
ATOM 574 N N . LEU A 1 73 ? 2.363 -14.570 13.177 1.00 75.25 73 LEU A N 1
ATOM 575 C CA . LEU A 1 73 ? 1.349 -13.560 12.914 1.00 75.25 73 LEU A CA 1
ATOM 576 C C . LEU A 1 73 ? 1.383 -12.487 14.005 1.00 75.25 73 LEU A C 1
ATOM 578 O O . LEU A 1 73 ? 1.486 -12.817 15.188 1.00 75.25 73 LEU A O 1
ATOM 582 N N . ASN A 1 74 ? 1.226 -11.224 13.616 1.00 78.00 74 ASN A N 1
ATOM 583 C CA . ASN A 1 74 ? 0.883 -10.171 14.562 1.00 78.00 74 ASN A CA 1
ATOM 584 C C . ASN A 1 74 ? -0.486 -10.509 15.202 1.00 78.00 74 ASN A C 1
ATOM 586 O O . ASN A 1 74 ? -1.455 -10.714 14.467 1.00 78.00 74 ASN A O 1
ATOM 590 N N . PRO A 1 75 ? -0.599 -10.584 16.541 1.00 75.19 75 PRO A N 1
ATOM 591 C CA . PRO A 1 75 ? -1.842 -10.968 17.214 1.00 75.19 75 PRO A CA 1
ATOM 592 C C . PRO A 1 75 ? -3.048 -10.083 16.863 1.00 75.19 75 PRO A C 1
ATOM 594 O O . PRO A 1 75 ? -4.174 -10.578 16.883 1.00 75.19 75 PRO A O 1
ATOM 597 N N . ASP A 1 76 ? -2.826 -8.823 16.480 1.00 75.19 76 ASP A N 1
ATOM 598 C CA . ASP A 1 76 ? -3.897 -7.895 16.103 1.00 75.19 76 ASP A CA 1
ATOM 599 C C . ASP A 1 76 ? -4.293 -7.999 14.620 1.00 75.19 76 ASP A C 1
ATOM 601 O O . ASP A 1 76 ? -5.367 -7.535 14.222 1.00 75.19 76 ASP A O 1
ATOM 605 N N . ALA A 1 77 ? -3.468 -8.649 13.787 1.00 81.62 77 ALA A N 1
ATOM 606 C CA . ALA A 1 77 ? -3.682 -8.732 12.344 1.00 81.62 77 ALA A CA 1
ATOM 607 C C . ALA A 1 77 ? -5.004 -9.407 11.929 1.00 81.62 77 ALA A C 1
ATOM 609 O O . ALA A 1 77 ? -5.639 -8.877 11.016 1.00 81.62 77 ALA A O 1
ATOM 610 N N . PRO A 1 78 ? -5.480 -10.515 12.546 1.00 80.25 78 PRO A N 1
ATOM 611 C CA . PRO A 1 78 ? -6.767 -11.112 12.180 1.00 80.25 78 PRO A CA 1
ATOM 612 C C . PRO A 1 78 ? -7.934 -10.126 12.271 1.00 80.25 78 PRO A C 1
ATOM 614 O O . PRO A 1 78 ? -8.676 -9.955 11.302 1.00 80.25 78 PRO A O 1
ATOM 617 N N . ASN A 1 79 ? -8.057 -9.449 13.416 1.00 76.31 79 ASN A N 1
ATOM 618 C CA . ASN A 1 79 ? -9.147 -8.513 13.683 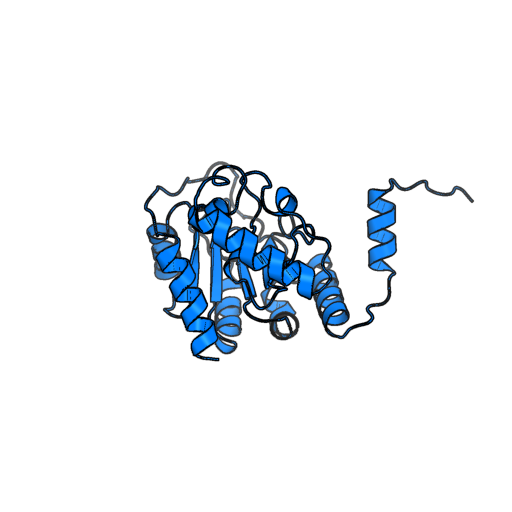1.00 76.31 79 ASN A CA 1
ATOM 619 C C . ASN A 1 79 ? -9.002 -7.257 12.823 1.00 76.31 79 ASN A C 1
ATOM 621 O O . ASN A 1 79 ? -9.973 -6.785 12.238 1.00 76.31 79 ASN A O 1
ATOM 625 N N . PHE A 1 80 ? -7.782 -6.737 12.694 1.00 83.62 80 PHE A N 1
ATOM 626 C CA . PHE A 1 80 ? -7.490 -5.590 11.843 1.00 83.62 80 PHE A CA 1
ATOM 627 C C . PHE A 1 80 ? -7.861 -5.847 10.374 1.00 83.62 80 PHE A C 1
ATOM 629 O O . PHE A 1 80 ? -8.593 -5.061 9.770 1.00 83.62 80 PHE A O 1
ATOM 636 N N . LEU A 1 81 ? -7.445 -6.987 9.812 1.00 83.81 81 LEU A N 1
ATOM 637 C CA . LEU A 1 81 ? -7.813 -7.389 8.454 1.00 83.81 81 LEU A CA 1
ATOM 638 C C . LEU A 1 81 ? -9.316 -7.658 8.324 1.00 83.81 81 LEU A C 1
ATOM 640 O O . LEU A 1 81 ? -9.894 -7.377 7.282 1.00 83.81 81 LEU A O 1
ATOM 644 N N . GLU A 1 82 ? -9.985 -8.205 9.341 1.00 83.38 82 GLU A N 1
ATOM 645 C CA . GLU A 1 82 ? -11.449 -8.339 9.344 1.00 83.38 82 GLU A CA 1
ATOM 646 C C . GLU A 1 82 ? -12.159 -6.990 9.224 1.00 83.38 82 GLU A C 1
ATOM 648 O O . GLU A 1 82 ? -13.030 -6.836 8.370 1.00 83.38 82 GLU A O 1
ATOM 653 N N . GLN A 1 83 ? -11.739 -5.996 10.002 1.00 82.88 83 GLN A N 1
ATOM 654 C CA . GLN A 1 83 ? -12.300 -4.646 9.945 1.00 82.88 83 GLN A CA 1
ATOM 655 C C . GLN A 1 83 ? -12.029 -3.966 8.594 1.00 82.88 83 GLN A C 1
ATOM 657 O O . GLN A 1 83 ? -12.919 -3.327 8.030 1.00 82.88 83 GLN A O 1
ATOM 662 N N . LEU A 1 84 ? -10.832 -4.143 8.022 1.00 82.25 84 LEU A N 1
ATOM 663 C CA . LEU A 1 84 ? -10.519 -3.636 6.682 1.00 82.25 84 LEU A CA 1
ATOM 664 C C . LEU A 1 84 ? -11.310 -4.349 5.573 1.00 82.25 84 LEU A C 1
ATOM 666 O O . LEU A 1 84 ? -11.637 -3.741 4.559 1.00 82.25 84 LEU A O 1
ATOM 670 N N . ARG A 1 85 ? -11.690 -5.615 5.746 1.00 81.69 85 ARG A N 1
ATOM 671 C CA . ARG A 1 85 ? -12.532 -6.316 4.760 1.00 81.69 85 ARG A CA 1
ATOM 672 C C . ARG A 1 85 ? -13.963 -5.783 4.720 1.00 81.69 85 ARG A C 1
ATOM 674 O O . ARG A 1 85 ? -14.594 -5.794 3.667 1.00 81.69 85 ARG A O 1
ATOM 681 N N . GLN A 1 86 ? -14.471 -5.244 5.830 1.00 81.12 86 GLN A N 1
ATOM 682 C CA . GLN A 1 86 ? -15.809 -4.636 5.869 1.00 81.12 86 GLN A CA 1
ATOM 683 C C . GLN A 1 86 ? -15.918 -3.371 5.005 1.00 81.12 86 GLN A C 1
ATOM 685 O O . GLN A 1 86 ? -17.019 -2.987 4.609 1.00 81.12 86 GLN A O 1
ATOM 690 N N . ILE A 1 87 ? -14.790 -2.726 4.693 1.00 75.12 87 ILE A N 1
ATOM 691 C CA . ILE A 1 87 ? -14.757 -1.527 3.852 1.00 75.12 87 ILE A CA 1
ATOM 692 C C . ILE A 1 87 ? -14.477 -1.820 2.372 1.00 75.12 87 ILE A C 1
ATOM 694 O O . ILE A 1 87 ? -14.783 -0.965 1.539 1.00 75.12 87 ILE A O 1
ATOM 698 N N . GLY A 1 88 ? -13.937 -2.992 2.025 1.00 75.25 88 GLY A N 1
ATOM 699 C CA . GLY A 1 88 ? -13.690 -3.401 0.642 1.00 75.25 88 GLY A CA 1
ATOM 700 C C . GLY A 1 88 ? -12.482 -4.325 0.483 1.00 75.25 88 GLY A C 1
ATOM 701 O O . GLY A 1 88 ? -12.023 -4.950 1.433 1.00 75.25 88 GLY A O 1
ATOM 702 N N . THR A 1 89 ? -11.969 -4.406 -0.747 1.00 80.06 89 THR A N 1
ATOM 703 C CA . THR A 1 89 ? -10.758 -5.171 -1.083 1.00 80.06 89 THR A CA 1
ATOM 704 C C . THR A 1 89 ? -9.558 -4.692 -0.268 1.00 80.06 89 THR A C 1
ATOM 706 O O . THR A 1 89 ? -9.279 -3.492 -0.226 1.00 80.06 89 THR A O 1
ATOM 709 N N . VAL A 1 90 ? -8.820 -5.633 0.322 1.00 82.75 90 VAL A N 1
ATOM 710 C CA . VAL A 1 90 ? -7.595 -5.345 1.075 1.00 82.75 90 VAL A CA 1
ATOM 711 C C . VAL A 1 90 ? -6.392 -5.567 0.171 1.00 82.75 90 VAL A C 1
ATOM 713 O O . VAL A 1 90 ? -6.185 -6.669 -0.333 1.00 82.75 90 VAL A O 1
ATOM 716 N N . PHE A 1 91 ? -5.579 -4.534 -0.026 1.00 87.19 91 PHE A N 1
ATOM 717 C CA . PHE A 1 91 ? -4.348 -4.638 -0.804 1.00 87.19 91 PHE A CA 1
ATOM 718 C C . PHE A 1 91 ? -3.175 -4.836 0.148 1.00 87.19 91 PHE A C 1
ATOM 720 O O . PHE A 1 91 ? -2.864 -3.943 0.929 1.00 87.19 91 PHE A O 1
ATOM 727 N N . ILE A 1 92 ? -2.524 -5.996 0.091 1.00 87.88 92 ILE A N 1
ATOM 728 C CA . ILE A 1 92 ? -1.319 -6.275 0.874 1.00 87.88 92 ILE A CA 1
ATOM 729 C C . ILE A 1 92 ? -0.111 -6.152 -0.039 1.00 87.88 92 ILE A C 1
ATOM 731 O O . ILE A 1 92 ? -0.052 -6.820 -1.070 1.00 87.88 92 ILE A O 1
ATOM 735 N N . ILE A 1 93 ? 0.869 -5.344 0.346 1.00 85.88 93 ILE A N 1
ATOM 736 C CA . ILE A 1 93 ? 2.154 -5.257 -0.347 1.00 85.88 93 ILE A CA 1
ATOM 737 C C . ILE A 1 93 ? 3.228 -6.019 0.409 1.00 85.88 93 ILE A C 1
ATOM 739 O O . ILE A 1 93 ? 3.161 -6.187 1.620 1.00 85.88 93 ILE A O 1
ATOM 743 N N . THR A 1 94 ? 4.237 -6.491 -0.308 1.00 81.62 94 THR A N 1
ATOM 744 C CA . THR A 1 94 ? 5.333 -7.235 0.301 1.00 81.62 94 THR A CA 1
ATOM 745 C C . THR A 1 94 ? 6.614 -7.071 -0.497 1.00 81.62 94 THR A C 1
ATOM 747 O O . THR A 1 94 ? 6.595 -7.020 -1.727 1.00 81.62 94 THR A O 1
ATOM 750 N N . GLY A 1 95 ? 7.741 -7.057 0.214 1.00 74.31 95 GLY A N 1
ATOM 751 C CA . GLY A 1 95 ? 9.068 -7.215 -0.381 1.00 74.31 95 GLY A CA 1
ATOM 752 C C . GLY A 1 95 ? 9.334 -8.631 -0.907 1.00 74.31 95 GLY A C 1
ATOM 753 O O . GLY A 1 95 ? 10.404 -8.888 -1.432 1.00 74.31 95 GLY A O 1
ATOM 754 N N . ALA A 1 96 ? 8.404 -9.578 -0.752 1.00 71.31 96 ALA A N 1
ATOM 755 C CA . ALA A 1 96 ? 8.564 -10.904 -1.327 1.00 71.31 96 ALA A CA 1
ATOM 756 C C . ALA A 1 96 ? 8.473 -10.851 -2.859 1.00 71.31 96 ALA A C 1
ATOM 758 O O . ALA A 1 96 ? 7.584 -10.214 -3.434 1.00 71.31 96 ALA A O 1
ATOM 759 N N . SER A 1 97 ? 9.350 -11.604 -3.518 1.00 62.03 97 SER A N 1
ATOM 760 C CA . SER A 1 97 ? 9.327 -11.800 -4.971 1.00 62.03 97 SER A CA 1
ATOM 761 C C . SER A 1 97 ? 8.191 -12.723 -5.440 1.00 62.03 97 SER A C 1
ATOM 763 O O . SER A 1 97 ? 7.939 -12.804 -6.643 1.00 62.03 97 SER A O 1
ATOM 765 N N . SER A 1 98 ? 7.520 -13.420 -4.508 1.00 65.31 98 SER A N 1
ATOM 766 C CA . SER A 1 98 ? 6.532 -14.480 -4.756 1.00 65.31 98 SER A CA 1
ATOM 767 C C . SER A 1 98 ? 5.237 -14.317 -3.965 1.00 65.31 98 SER A C 1
ATOM 769 O O . SER A 1 98 ? 5.233 -13.860 -2.823 1.00 65.31 98 SER A O 1
ATOM 771 N N . TRP A 1 99 ? 4.128 -14.709 -4.600 1.00 66.12 99 TRP A N 1
ATOM 772 C CA . TRP A 1 99 ? 2.785 -14.691 -4.017 1.00 66.12 99 TRP A CA 1
ATOM 773 C C . TRP A 1 99 ? 2.429 -16.005 -3.311 1.00 66.12 99 TRP A C 1
ATOM 775 O O . TRP A 1 99 ? 1.691 -15.966 -2.330 1.00 66.12 99 TRP A O 1
ATOM 785 N N . ASP A 1 100 ? 2.934 -17.148 -3.790 1.00 65.25 100 ASP A N 1
ATOM 786 C CA . ASP A 1 100 ? 2.540 -18.481 -3.312 1.00 65.25 100 ASP A CA 1
ATOM 787 C C . ASP A 1 100 ? 2.918 -18.683 -1.847 1.00 65.25 100 ASP A C 1
ATOM 789 O O . ASP A 1 100 ? 2.132 -19.219 -1.064 1.00 65.25 100 ASP A O 1
ATOM 793 N N . ASP A 1 101 ? 4.085 -18.184 -1.451 1.00 69.75 101 ASP A N 1
ATOM 794 C CA . ASP A 1 101 ? 4.563 -18.294 -0.078 1.00 69.75 101 ASP A CA 1
ATOM 795 C C . ASP A 1 101 ? 3.776 -17.386 0.867 1.00 69.75 101 ASP A C 1
ATOM 797 O O . ASP A 1 101 ? 3.322 -17.827 1.919 1.00 69.75 101 ASP A O 1
ATOM 801 N N . VAL A 1 102 ? 3.533 -16.135 0.465 1.00 77.19 102 VAL A N 1
ATOM 802 C CA . VAL A 1 102 ? 2.744 -15.172 1.251 1.00 77.19 102 VAL A CA 1
ATOM 803 C C . VAL A 1 102 ? 1.308 -15.658 1.399 1.00 77.19 102 VAL A C 1
ATOM 805 O O . VAL A 1 102 ? 0.754 -15.664 2.497 1.00 77.19 102 VAL A O 1
ATOM 808 N N . ARG A 1 103 ? 0.715 -16.145 0.309 1.00 80.25 103 ARG A N 1
ATOM 809 C CA . ARG A 1 103 ? -0.615 -16.746 0.314 1.00 80.25 103 ARG A CA 1
ATOM 810 C C . ARG A 1 103 ? -0.669 -17.983 1.207 1.00 80.25 103 ARG A C 1
ATOM 812 O O . ARG A 1 103 ? -1.618 -18.120 1.975 1.00 80.25 103 ARG A O 1
ATOM 819 N N . SER A 1 104 ? 0.320 -18.871 1.121 1.00 78.88 104 SER A N 1
ATOM 820 C CA . SER A 1 104 ? 0.389 -20.077 1.954 1.00 78.88 104 SER A CA 1
ATOM 821 C C . SER A 1 104 ? 0.533 -19.727 3.433 1.00 78.88 1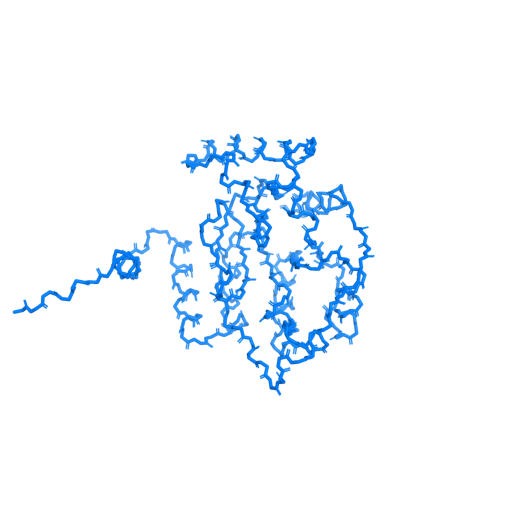04 SER A C 1
ATOM 823 O O . SER A 1 104 ? -0.163 -20.307 4.261 1.00 78.88 104 SER A O 1
ATOM 825 N N . ILE A 1 105 ? 1.365 -18.736 3.767 1.00 79.56 105 ILE A N 1
ATOM 826 C CA . ILE A 1 105 ? 1.508 -18.205 5.128 1.00 79.56 105 ILE A CA 1
ATOM 827 C C . ILE A 1 105 ? 0.160 -17.672 5.626 1.00 79.56 105 ILE A C 1
ATOM 829 O O . ILE A 1 105 ? -0.319 -18.115 6.666 1.00 79.56 105 ILE A O 1
ATOM 833 N N . LEU A 1 106 ? -0.506 -16.801 4.863 1.00 83.50 106 LEU A N 1
ATOM 834 C CA . LEU A 1 106 ? -1.814 -16.251 5.238 1.00 83.50 106 LEU A CA 1
ATOM 835 C C . LEU A 1 106 ? -2.887 -17.345 5.397 1.00 83.50 106 LEU A C 1
ATOM 837 O O . LEU A 1 106 ? -3.716 -17.263 6.304 1.00 83.50 106 LEU A O 1
ATOM 841 N N . HIS A 1 107 ? -2.871 -18.380 4.551 1.00 84.56 107 HIS A N 1
ATOM 842 C CA . HIS A 1 107 ? -3.769 -19.533 4.667 1.00 84.56 107 HIS A CA 1
ATOM 843 C C . HIS A 1 107 ? -3.496 -20.348 5.934 1.00 84.56 107 HIS A C 1
ATOM 845 O O . HIS A 1 107 ? -4.430 -20.660 6.669 1.00 84.56 107 HIS A O 1
ATOM 851 N N . ASN A 1 108 ? -2.229 -20.671 6.203 1.00 76.62 108 ASN A N 1
ATOM 852 C CA . ASN A 1 108 ? -1.820 -21.449 7.374 1.00 76.62 108 ASN A CA 1
ATOM 853 C C . ASN A 1 108 ? -2.105 -20.705 8.683 1.00 76.62 108 ASN A C 1
ATOM 855 O O . ASN A 1 108 ? -2.435 -21.327 9.689 1.00 76.62 108 ASN A O 1
ATOM 859 N N . LEU A 1 109 ? -2.012 -19.376 8.653 1.00 78.25 109 LEU A N 1
ATOM 860 C CA . LEU A 1 109 ? -2.336 -18.495 9.771 1.00 78.25 109 LEU A CA 1
ATOM 861 C C . LEU A 1 109 ? -3.841 -18.186 9.873 1.00 78.25 109 LEU A C 1
ATOM 863 O O . LEU A 1 109 ? -4.253 -17.466 10.777 1.00 78.25 109 LEU A O 1
ATOM 867 N N . GLY A 1 110 ? -4.670 -18.727 8.972 1.00 79.12 110 GLY A N 1
ATOM 868 C CA . GLY A 1 110 ? -6.130 -18.609 9.026 1.00 79.12 110 GLY A CA 1
ATOM 869 C C . GLY A 1 110 ? -6.679 -17.216 8.708 1.00 79.12 110 GLY A C 1
ATOM 870 O O . GLY A 1 110 ? -7.847 -16.952 8.978 1.00 79.12 110 GLY A O 1
ATOM 871 N N . VAL A 1 111 ? -5.862 -16.329 8.134 1.00 83.00 111 VAL A N 1
ATOM 872 C CA . VAL A 1 111 ? -6.230 -14.933 7.834 1.00 83.00 111 VAL A CA 1
ATOM 873 C C . VAL A 1 111 ? -6.463 -14.669 6.345 1.00 83.00 111 VAL A C 1
ATOM 875 O O . VAL A 1 111 ? -6.897 -13.581 5.973 1.00 83.00 111 VAL A O 1
ATOM 878 N N . TRP A 1 112 ? -6.197 -15.651 5.478 1.00 84.25 112 TRP A N 1
ATOM 879 C CA . TRP A 1 112 ? -6.443 -15.524 4.042 1.00 84.25 112 TRP A CA 1
ATOM 880 C C . TRP A 1 112 ? -7.933 -15.400 3.702 1.00 84.25 112 TRP A C 1
ATOM 882 O O . TRP A 1 112 ? -8.782 -16.099 4.257 1.00 84.25 112 TRP A O 1
ATOM 892 N N . SER A 1 113 ? -8.231 -14.573 2.701 1.00 79.44 113 SER A N 1
ATOM 893 C CA . SER A 1 113 ? -9.552 -14.442 2.095 1.00 79.44 113 SER A CA 1
ATOM 894 C C . SER A 1 113 ? -9.423 -13.984 0.634 1.00 79.44 113 SER A C 1
ATOM 896 O O . SER A 1 113 ? -8.410 -13.414 0.239 1.00 79.44 113 SER A O 1
ATOM 898 N N . ASN A 1 114 ? -10.434 -14.260 -0.197 1.00 78.00 114 ASN A N 1
ATOM 899 C CA . ASN A 1 114 ? -10.403 -13.966 -1.642 1.00 78.00 114 ASN A CA 1
ATOM 900 C C . ASN A 1 114 ? -10.531 -12.468 -1.975 1.00 78.00 114 ASN A C 1
ATOM 902 O O . ASN A 1 114 ? -10.364 -12.076 -3.126 1.00 78.00 114 ASN A O 1
ATOM 906 N N . ASP A 1 115 ? -10.862 -11.647 -0.984 1.00 74.44 115 ASP A N 1
ATOM 907 C CA . ASP A 1 115 ? -10.892 -10.185 -1.048 1.00 74.44 115 ASP A CA 1
ATOM 908 C C . ASP A 1 115 ? -9.525 -9.543 -0.744 1.00 74.44 115 ASP A C 1
ATOM 910 O O . ASP A 1 115 ? -9.404 -8.318 -0.802 1.00 74.44 115 ASP A O 1
ATOM 914 N N . ILE A 1 116 ? -8.498 -10.352 -0.461 1.00 81.62 116 ILE A N 1
ATOM 915 C CA . ILE A 1 116 ? -7.111 -9.912 -0.314 1.00 81.62 116 ILE A CA 1
ATOM 916 C C . ILE A 1 116 ? -6.407 -9.972 -1.672 1.00 81.62 116 ILE A C 1
ATOM 918 O O . ILE A 1 116 ? -6.319 -11.023 -2.309 1.00 81.62 116 ILE A O 1
ATOM 922 N N . VAL A 1 117 ? -5.840 -8.843 -2.091 1.00 83.62 117 VAL A N 1
ATOM 923 C CA . VAL A 1 117 ? -4.994 -8.724 -3.281 1.00 83.62 117 VAL A CA 1
ATOM 924 C C . VAL A 1 117 ? -3.545 -8.558 -2.840 1.00 83.62 117 VAL A C 1
ATOM 926 O O . VAL A 1 117 ? -3.205 -7.586 -2.173 1.00 83.62 117 VAL A O 1
ATOM 929 N N . LEU A 1 118 ? -2.682 -9.499 -3.231 1.00 82.25 118 LEU A N 1
ATOM 930 C CA . LEU A 1 118 ? -1.246 -9.439 -2.953 1.00 82.25 118 LEU A CA 1
ATOM 931 C C . LEU A 1 118 ? -0.505 -8.657 -4.045 1.00 82.25 118 LEU A C 1
ATOM 933 O O . LEU A 1 118 ? -0.667 -8.928 -5.235 1.00 82.25 118 LEU A O 1
ATOM 937 N N . MET A 1 119 ? 0.351 -7.726 -3.635 1.00 82.00 119 MET A N 1
ATOM 938 C CA . MET A 1 119 ? 1.216 -6.915 -4.486 1.00 82.00 119 MET A CA 1
ATOM 939 C C . MET A 1 119 ? 2.678 -7.166 -4.107 1.00 82.00 119 MET A C 1
ATOM 941 O O . MET A 1 119 ? 3.151 -6.770 -3.046 1.00 82.00 119 MET A O 1
ATOM 945 N N . THR A 1 120 ? 3.404 -7.854 -4.977 1.00 77.38 120 THR A N 1
ATOM 946 C CA . THR A 1 120 ? 4.793 -8.257 -4.726 1.00 77.38 120 THR A CA 1
ATOM 947 C C . THR A 1 120 ? 5.794 -7.186 -5.145 1.00 77.38 120 THR A C 1
ATOM 949 O O . THR A 1 120 ? 5.459 -6.279 -5.914 1.00 77.38 120 THR A O 1
ATOM 952 N N . GLN A 1 121 ? 7.045 -7.354 -4.714 1.00 76.25 121 GLN A N 1
ATOM 953 C CA . GLN A 1 121 ? 8.174 -6.513 -5.108 1.00 76.25 121 GLN A CA 1
ATOM 954 C C . GLN A 1 121 ? 8.260 -6.302 -6.628 1.00 76.25 121 GLN A C 1
ATOM 956 O O . GLN A 1 121 ? 8.191 -5.146 -7.041 1.00 76.25 121 GLN A O 1
ATOM 961 N N . PRO A 1 122 ? 8.235 -7.345 -7.486 1.00 74.88 122 PRO A N 1
ATOM 962 C CA . PRO A 1 122 ? 8.201 -7.163 -8.935 1.00 74.88 122 PRO A CA 1
ATOM 963 C C . PRO A 1 122 ? 7.114 -6.195 -9.408 1.00 74.88 122 PRO A C 1
ATOM 965 O O . PRO A 1 122 ? 7.347 -5.405 -10.313 1.00 74.88 122 PRO A O 1
ATOM 968 N N . THR A 1 123 ? 5.935 -6.213 -8.781 1.00 76.00 123 THR A N 1
ATOM 969 C CA . THR A 1 123 ? 4.791 -5.392 -9.197 1.00 76.00 123 THR A CA 1
ATOM 970 C C . THR A 1 123 ? 5.078 -3.900 -9.050 1.00 76.00 123 THR A C 1
ATOM 972 O O . THR A 1 123 ? 4.860 -3.147 -9.999 1.00 76.00 123 THR A O 1
ATOM 975 N N . PHE A 1 124 ? 5.577 -3.470 -7.889 1.00 75.06 124 PHE A N 1
ATOM 976 C CA . PHE A 1 124 ? 5.909 -2.061 -7.664 1.00 75.06 124 PHE A CA 1
ATOM 977 C C . PHE A 1 124 ? 7.316 -1.694 -8.152 1.00 75.06 124 PHE A C 1
ATOM 979 O O . PHE A 1 124 ? 7.576 -0.532 -8.454 1.00 75.06 124 PHE A O 1
ATOM 986 N N . GLU A 1 125 ? 8.209 -2.666 -8.342 1.00 72.50 125 GLU A N 1
ATOM 987 C CA . GLU A 1 125 ? 9.524 -2.445 -8.944 1.00 72.50 125 GLU A CA 1
ATOM 988 C C . GLU A 1 125 ? 9.496 -2.237 -10.447 1.00 72.50 125 GLU A C 1
ATOM 990 O O . GLU A 1 125 ? 10.365 -1.529 -10.946 1.00 72.50 125 GLU A O 1
ATOM 995 N N . PHE A 1 126 ? 8.504 -2.754 -11.183 1.00 72.19 126 PHE A N 1
ATOM 996 C CA . PHE A 1 126 ? 8.319 -2.372 -12.592 1.00 72.19 126 PHE A CA 1
ATOM 997 C C . PHE A 1 126 ? 8.161 -0.845 -12.768 1.00 72.19 126 PHE A C 1
ATOM 999 O O . PHE A 1 126 ? 8.335 -0.311 -13.868 1.00 72.19 126 PHE A O 1
ATOM 1006 N N . ILE A 1 127 ? 7.857 -0.129 -11.679 1.00 73.31 127 ILE A N 1
ATOM 1007 C CA . ILE A 1 127 ? 7.782 1.329 -11.626 1.00 73.31 127 ILE A CA 1
ATOM 1008 C C . ILE A 1 127 ? 9.132 1.977 -11.257 1.00 73.31 127 ILE A C 1
ATOM 1010 O O . ILE A 1 127 ? 9.329 3.137 -11.610 1.00 73.31 127 ILE A O 1
ATOM 1014 N N . SER A 1 128 ? 10.072 1.242 -10.652 1.00 72.06 128 SER A N 1
ATOM 1015 C CA . SER A 1 128 ? 11.360 1.742 -10.152 1.00 72.06 128 SER A CA 1
ATOM 1016 C C . SER A 1 128 ? 12.392 2.021 -11.254 1.00 72.06 128 SER A C 1
ATOM 1018 O O . SER A 1 128 ? 12.185 1.756 -12.444 1.00 72.06 128 SER A O 1
ATOM 1020 N N . ARG A 1 129 ? 13.559 2.535 -10.835 1.00 76.81 129 ARG A N 1
ATOM 1021 C CA . ARG A 1 129 ? 14.700 2.828 -11.716 1.00 76.81 129 ARG A CA 1
ATOM 1022 C C . ARG A 1 129 ? 15.168 1.633 -12.544 1.00 76.81 129 ARG A C 1
ATOM 1024 O O . ARG A 1 129 ? 15.580 1.822 -13.685 1.00 76.81 129 ARG A O 1
ATOM 1031 N N . GLU A 1 130 ? 15.139 0.432 -11.975 1.00 74.12 130 GLU A N 1
ATOM 1032 C CA . GLU A 1 130 ? 15.679 -0.774 -12.619 1.00 74.12 130 GLU A CA 1
ATOM 1033 C C . GLU A 1 130 ? 14.838 -1.218 -13.820 1.00 74.12 130 GLU A C 1
ATOM 1035 O O . GLU A 1 130 ? 15.358 -1.799 -14.768 1.00 74.12 130 GLU A O 1
ATOM 1040 N N . HIS A 1 131 ? 13.557 -0.846 -13.829 1.00 74.88 131 HIS A N 1
ATOM 1041 C CA . HIS A 1 131 ? 12.605 -1.162 -14.889 1.00 74.88 131 HIS A CA 1
ATOM 1042 C C . HIS A 1 131 ? 12.163 0.094 -15.654 1.00 74.88 131 HIS A C 1
ATOM 1044 O O . HIS A 1 131 ? 11.076 0.144 -16.240 1.00 74.88 131 HIS A O 1
ATOM 1050 N N . ARG A 1 132 ? 13.015 1.130 -15.680 1.00 78.88 132 ARG A N 1
ATOM 1051 C CA . ARG A 1 132 ? 12.760 2.386 -16.404 1.00 78.88 132 ARG A CA 1
ATOM 1052 C C . ARG A 1 132 ? 12.386 2.154 -17.871 1.00 78.88 132 ARG A C 1
ATOM 1054 O O . ARG A 1 132 ? 11.531 2.863 -18.404 1.00 78.88 132 ARG A O 1
ATOM 1061 N N . ASP A 1 133 ? 12.989 1.147 -18.491 1.00 84.06 133 ASP A N 1
ATOM 1062 C CA . ASP A 1 133 ? 12.797 0.834 -19.905 1.00 84.06 133 ASP A CA 1
ATOM 1063 C C . ASP A 1 133 ? 11.665 -0.183 -20.165 1.00 84.06 133 ASP A C 1
ATOM 1065 O O . ASP A 1 133 ? 11.386 -0.489 -21.323 1.00 84.06 133 ASP A O 1
ATOM 1069 N N . ASP A 1 134 ? 10.969 -0.689 -19.130 1.00 86.50 134 ASP A N 1
ATOM 1070 C CA . ASP A 1 134 ? 9.788 -1.547 -19.328 1.00 86.50 134 ASP A CA 1
ATOM 1071 C C . ASP A 1 134 ? 8.630 -0.710 -19.917 1.00 86.50 134 ASP A C 1
ATOM 1073 O O . ASP A 1 134 ? 8.176 0.248 -19.276 1.00 86.50 134 ASP A O 1
ATOM 1077 N N . PRO A 1 135 ? 8.089 -1.071 -21.100 1.00 86.75 135 PRO A N 1
ATOM 1078 C CA . PRO A 1 135 ? 7.031 -0.298 -21.753 1.00 86.75 135 PRO A CA 1
ATOM 1079 C C . PRO A 1 135 ? 5.761 -0.122 -20.908 1.00 86.75 135 PRO A C 1
ATOM 1081 O O . PRO A 1 135 ? 5.060 0.885 -21.024 1.00 86.75 135 PRO A O 1
ATOM 1084 N N . ARG A 1 136 ? 5.431 -1.094 -20.048 1.00 81.88 136 ARG A N 1
ATOM 1085 C CA . ARG A 1 136 ? 4.255 -1.030 -19.169 1.00 81.88 136 ARG A CA 1
ATOM 1086 C C . ARG A 1 136 ? 4.507 -0.084 -18.003 1.00 81.88 136 ARG A C 1
ATOM 1088 O O . ARG A 1 136 ? 3.631 0.721 -17.693 1.00 81.88 136 ARG A O 1
ATOM 1095 N N . GLY A 1 137 ? 5.701 -0.140 -17.411 1.00 83.44 137 GLY A N 1
ATOM 1096 C CA . GLY A 1 137 ? 6.129 0.802 -16.375 1.00 83.44 137 GLY A CA 1
ATOM 1097 C C . GLY A 1 137 ? 6.125 2.244 -16.886 1.00 83.44 137 GLY A C 1
ATOM 1098 O O . GLY A 1 137 ? 5.574 3.130 -16.235 1.00 83.44 137 GLY A O 1
ATOM 1099 N N . GLN A 1 138 ? 6.638 2.471 -18.101 1.00 86.25 138 GLN A N 1
ATOM 1100 C CA . GLN A 1 138 ? 6.624 3.786 -18.755 1.00 86.25 138 GLN A CA 1
ATOM 1101 C C . GLN A 1 138 ? 5.207 4.319 -18.961 1.00 86.25 138 GLN A C 1
ATOM 1103 O O . GLN A 1 138 ? 4.939 5.493 -18.693 1.00 86.25 138 GLN A O 1
ATOM 1108 N N . LYS A 1 139 ? 4.288 3.455 -19.407 1.00 86.75 139 LYS A N 1
ATOM 1109 C CA . LYS A 1 139 ? 2.883 3.818 -19.588 1.00 86.75 139 LYS A CA 1
ATOM 1110 C C . LYS A 1 139 ? 2.231 4.217 -18.261 1.00 86.75 139 LYS A C 1
ATOM 1112 O O . LYS A 1 139 ? 1.630 5.285 -18.199 1.00 86.75 139 LYS A O 1
ATOM 1117 N N . LEU A 1 140 ? 2.390 3.410 -17.209 1.00 85.25 140 LEU A N 1
ATOM 1118 C CA . LEU A 1 140 ? 1.824 3.697 -15.885 1.00 85.25 140 LEU A CA 1
ATOM 1119 C C . LEU A 1 140 ? 2.383 4.996 -15.290 1.00 85.25 140 LEU A C 1
ATOM 1121 O O . LEU A 1 140 ? 1.608 5.847 -14.858 1.00 8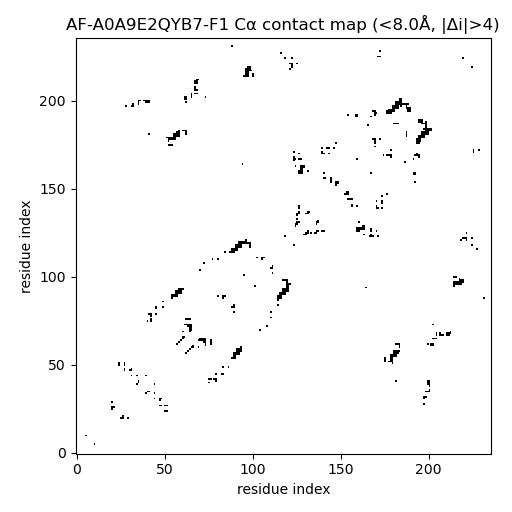5.25 140 LEU A O 1
ATOM 1125 N N . ARG A 1 141 ? 3.708 5.203 -15.342 1.00 86.62 141 ARG A N 1
ATOM 1126 C CA . ARG A 1 141 ? 4.335 6.462 -14.901 1.00 86.62 141 ARG A CA 1
ATOM 1127 C C . ARG A 1 141 ? 3.798 7.661 -15.678 1.00 86.62 141 ARG A C 1
ATOM 1129 O O . ARG A 1 141 ? 3.425 8.657 -15.072 1.00 86.62 141 ARG A O 1
ATOM 1136 N N . SER A 1 142 ? 3.703 7.558 -17.003 1.00 87.94 142 SER A N 1
ATOM 1137 C CA . SER A 1 142 ? 3.200 8.647 -17.852 1.00 87.94 142 SER A CA 1
ATOM 1138 C C . SER A 1 142 ? 1.742 9.000 -17.549 1.00 87.94 142 SER A C 1
ATOM 1140 O O . SER A 1 142 ? 1.399 10.179 -17.462 1.00 87.94 142 SER A O 1
ATOM 1142 N N . GLU A 1 143 ? 0.878 7.995 -17.373 1.00 88.06 143 GLU A N 1
ATOM 1143 C CA . GLU A 1 143 ? -0.530 8.194 -17.010 1.00 88.06 143 GLU A CA 1
ATOM 1144 C C . GLU A 1 143 ? -0.669 8.841 -15.624 1.00 88.06 143 GLU A C 1
ATOM 1146 O O . GLU A 1 143 ? -1.426 9.807 -15.467 1.00 88.06 143 GLU A O 1
ATOM 1151 N N . TYR A 1 144 ? 0.115 8.373 -14.650 1.00 86.56 144 TYR A N 1
ATOM 1152 C CA . TYR A 1 144 ? 0.149 8.946 -13.311 1.00 86.56 144 TYR A CA 1
ATOM 1153 C C . TYR A 1 144 ? 0.633 10.401 -13.330 1.00 86.56 144 TYR A C 1
ATOM 1155 O O . TYR A 1 144 ? -0.066 11.272 -12.823 1.00 86.56 144 TYR A O 1
ATOM 1163 N N . LEU A 1 145 ? 1.761 10.706 -13.982 1.00 87.19 145 LEU A N 1
ATOM 1164 C CA . LEU A 1 145 ? 2.310 12.068 -14.083 1.00 87.19 145 LEU A CA 1
ATOM 1165 C C . LEU A 1 145 ? 1.345 13.032 -14.778 1.00 87.19 145 LEU A C 1
ATOM 1167 O O . LEU A 1 145 ? 1.149 14.164 -14.328 1.00 87.19 145 LEU A O 1
ATOM 1171 N N . ALA A 1 146 ? 0.698 12.585 -15.860 1.00 87.88 146 ALA A N 1
ATOM 1172 C CA . ALA A 1 146 ? -0.328 13.373 -16.533 1.00 87.88 146 ALA A CA 1
ATOM 1173 C C . ALA A 1 146 ? -1.480 13.714 -15.583 1.00 87.88 146 ALA A C 1
ATOM 1175 O O . ALA A 1 146 ? -2.073 14.793 -15.685 1.00 87.88 146 ALA A O 1
ATOM 1176 N N . THR A 1 147 ? -1.792 12.810 -14.658 1.00 83.12 147 THR A N 1
ATOM 1177 C CA . THR A 1 147 ? -2.862 13.024 -13.696 1.00 83.12 147 THR A CA 1
ATOM 1178 C C . THR A 1 147 ? -2.423 13.848 -12.488 1.00 83.12 147 THR A C 1
ATOM 1180 O O . THR A 1 147 ? -3.127 14.790 -12.131 1.00 83.12 147 THR A O 1
ATOM 1183 N N . ALA A 1 148 ? -1.234 13.605 -11.941 1.00 83.38 148 ALA A N 1
ATOM 1184 C CA . ALA A 1 148 ? -0.602 14.416 -10.903 1.00 83.38 148 ALA A CA 1
ATOM 1185 C C . ALA A 1 148 ? -0.523 15.895 -11.324 1.00 83.38 148 ALA A C 1
ATOM 1187 O O . ALA A 1 148 ? -0.972 16.777 -10.591 1.00 83.38 148 ALA A O 1
ATOM 1188 N N . ARG A 1 149 ? -0.106 16.172 -12.571 1.00 86.44 149 ARG A N 1
ATOM 1189 C CA . ARG A 1 149 ? -0.099 17.532 -13.139 1.00 86.44 149 ARG A CA 1
ATOM 1190 C C . ARG A 1 149 ? -1.491 18.168 -13.159 1.00 86.44 149 ARG A C 1
ATOM 1192 O O . ARG A 1 149 ? -1.618 19.352 -12.859 1.00 86.44 149 ARG A O 1
ATOM 1199 N N . LYS A 1 150 ? -2.541 17.415 -13.509 1.00 83.31 150 LYS A N 1
ATOM 1200 C CA . LYS A 1 150 ? -3.929 17.923 -13.487 1.00 83.31 150 LYS A CA 1
ATOM 1201 C C . LYS A 1 150 ? -4.405 18.254 -12.072 1.00 83.31 150 LYS A C 1
ATOM 1203 O O . LYS A 1 150 ? -5.203 19.171 -11.921 1.00 83.31 150 LYS A O 1
ATOM 1208 N N . GLN A 1 151 ? -3.918 17.527 -11.069 1.00 77.44 151 GLN A N 1
ATOM 1209 C CA . GLN A 1 151 ? -4.206 17.771 -9.652 1.00 77.44 151 GLN A CA 1
ATOM 1210 C C . GLN A 1 151 ? -3.314 18.863 -9.034 1.00 77.44 151 GLN A C 1
ATOM 1212 O O . GLN A 1 151 ? -3.485 19.207 -7.868 1.00 77.44 151 GLN A O 1
ATOM 1217 N N . GLY A 1 152 ? -2.380 19.431 -9.806 1.00 79.00 152 GLY A N 1
ATOM 1218 C CA . GLY A 1 152 ? -1.470 20.476 -9.339 1.00 79.00 152 GLY A CA 1
ATOM 1219 C C . GLY A 1 152 ? -0.334 19.961 -8.455 1.00 79.00 152 GLY A C 1
ATOM 1220 O O . GLY A 1 152 ? 0.234 20.740 -7.695 1.00 79.00 152 GLY A O 1
ATOM 1221 N N . TRP A 1 153 ? -0.012 18.669 -8.524 1.00 77.12 153 TRP A N 1
ATOM 1222 C CA . TRP A 1 153 ? 1.110 18.095 -7.786 1.00 77.12 153 TRP A CA 1
ATOM 1223 C C . TRP A 1 153 ? 2.413 18.337 -8.535 1.00 77.12 153 TRP A C 1
ATOM 1225 O O . TRP A 1 153 ? 2.503 18.095 -9.742 1.00 77.12 153 TRP A O 1
ATOM 1235 N N . ASP A 1 154 ? 3.422 18.808 -7.806 1.00 80.00 154 ASP A N 1
ATOM 1236 C CA . ASP A 1 154 ? 4.777 18.949 -8.324 1.00 80.00 154 ASP A CA 1
ATOM 1237 C C . ASP A 1 154 ? 5.482 17.595 -8.219 1.00 80.00 154 ASP A C 1
ATOM 1239 O O . ASP A 1 154 ? 6.109 17.264 -7.218 1.00 80.00 154 ASP A O 1
ATOM 1243 N N . THR A 1 155 ? 5.245 16.744 -9.215 1.00 82.19 155 THR A N 1
ATOM 1244 C CA . THR A 1 155 ? 5.829 15.404 -9.304 1.00 82.19 1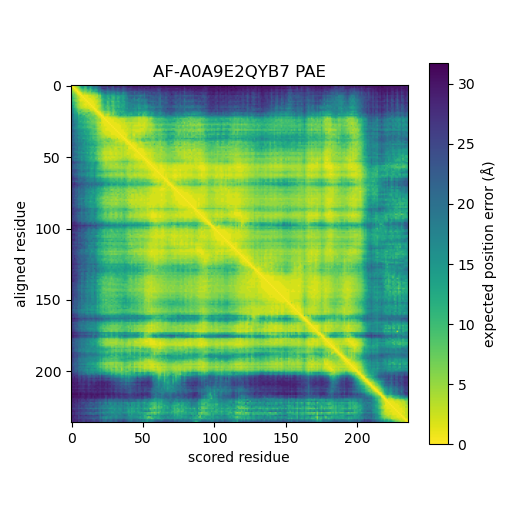55 THR A CA 1
ATOM 1245 C C . THR A 1 155 ? 6.460 15.222 -10.668 1.00 82.19 155 THR A C 1
ATOM 1247 O O . THR A 1 155 ? 5.812 15.454 -11.693 1.00 82.19 155 THR A O 1
ATOM 1250 N N . GLN A 1 156 ? 7.710 14.777 -10.673 1.00 85.12 156 GLN A N 1
ATOM 1251 C CA . GLN A 1 156 ? 8.477 14.479 -11.873 1.00 85.12 156 GLN A CA 1
ATOM 1252 C C . GLN A 1 156 ? 8.690 12.968 -12.011 1.00 85.12 156 GLN A C 1
ATOM 1254 O O . GLN A 1 156 ? 8.427 12.184 -11.098 1.00 85.12 156 GLN A O 1
ATOM 1259 N N . GLU A 1 157 ? 9.146 12.530 -13.183 1.00 83.75 157 GLU A N 1
ATOM 1260 C CA . GLU A 1 157 ? 9.387 11.106 -13.438 1.00 83.75 157 GLU A CA 1
ATOM 1261 C C . GLU A 1 157 ? 10.476 10.544 -12.513 1.00 83.75 157 GLU A C 1
ATOM 1263 O O . GLU A 1 157 ? 10.381 9.410 -12.048 1.00 83.75 157 GLU A O 1
ATOM 1268 N N . GLU A 1 158 ? 11.475 11.358 -12.185 1.00 83.94 158 GLU A N 1
ATOM 1269 C CA . GLU A 1 158 ? 12.583 11.017 -11.298 1.00 83.94 158 GLU A CA 1
ATOM 1270 C C . GLU A 1 158 ? 12.119 10.668 -9.878 1.00 83.94 158 GLU A C 1
ATOM 1272 O O . GLU A 1 158 ? 12.710 9.790 -9.246 1.00 83.94 158 GLU A O 1
ATOM 1277 N N . ASP A 1 159 ? 11.033 11.283 -9.400 1.00 79.06 159 ASP A N 1
ATOM 1278 C CA . ASP A 1 159 ? 10.449 10.988 -8.086 1.00 79.06 159 ASP A CA 1
ATOM 1279 C C . ASP A 1 159 ? 9.857 9.576 -8.020 1.00 79.06 159 ASP A C 1
ATOM 1281 O O . ASP A 1 159 ? 9.771 8.986 -6.944 1.00 79.06 159 ASP A O 1
ATOM 1285 N N . LEU A 1 160 ? 9.477 9.023 -9.176 1.00 78.81 160 LEU A N 1
ATOM 1286 C CA . LEU A 1 160 ? 8.921 7.677 -9.325 1.00 78.81 160 LEU A CA 1
ATOM 1287 C C . LEU A 1 160 ? 10.007 6.627 -9.616 1.00 78.81 160 LEU A C 1
ATOM 1289 O O . LEU A 1 160 ? 9.756 5.432 -9.489 1.00 78.81 160 LEU A O 1
ATOM 1293 N N . LEU A 1 161 ? 11.214 7.060 -9.998 1.00 76.69 161 LEU A N 1
ATOM 1294 C CA . LEU A 1 161 ? 12.358 6.214 -10.361 1.00 76.69 161 LEU A CA 1
ATOM 1295 C C . LEU A 1 161 ? 13.403 6.135 -9.234 1.00 76.69 161 LEU A C 1
ATOM 1297 O O . LEU A 1 161 ? 14.613 6.126 -9.484 1.00 76.69 161 LEU A O 1
ATOM 1301 N N . ARG A 1 162 ? 12.962 6.082 -7.977 1.00 71.12 162 ARG A N 1
ATOM 1302 C CA . ARG A 1 162 ? 13.856 5.886 -6.824 1.00 71.12 162 ARG A CA 1
ATOM 1303 C C . ARG A 1 162 ? 14.331 4.420 -6.713 1.00 71.12 162 ARG A C 1
ATOM 1305 O O . ARG A 1 162 ? 13.772 3.540 -7.376 1.00 71.12 162 ARG A O 1
ATOM 1312 N N . PRO A 1 163 ? 15.422 4.159 -5.960 1.00 63.44 163 PRO A N 1
ATOM 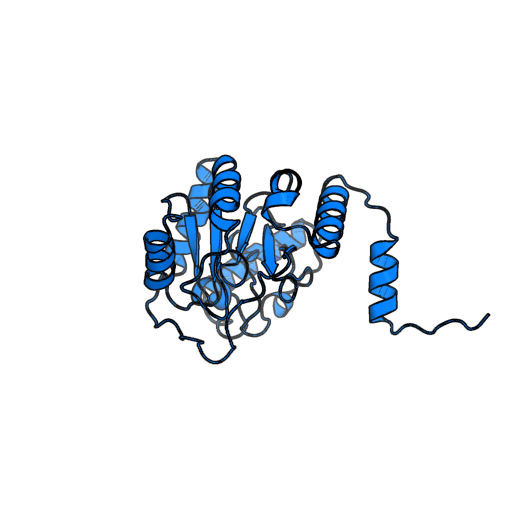1313 C CA . PRO A 1 163 ? 16.014 2.825 -5.860 1.00 63.44 163 PRO A CA 1
ATOM 1314 C C . PRO A 1 163 ? 15.076 1.770 -5.253 1.00 63.44 163 PRO A C 1
ATOM 1316 O O . PRO A 1 163 ? 14.065 2.088 -4.629 1.00 63.44 163 PRO A O 1
ATOM 1319 N N . VAL A 1 164 ? 15.448 0.504 -5.449 1.00 55.88 164 VAL A N 1
ATOM 1320 C CA . VAL A 1 164 ? 14.785 -0.684 -4.892 1.00 55.88 164 VAL A CA 1
ATOM 1321 C C . VAL A 1 164 ? 14.621 -0.572 -3.373 1.00 55.88 164 VAL A C 1
ATOM 1323 O O . VAL A 1 164 ? 15.533 -0.132 -2.676 1.00 55.88 164 VAL A O 1
ATOM 1326 N N . GLY A 1 165 ? 13.453 -0.982 -2.872 1.00 57.47 165 GLY A N 1
ATOM 1327 C CA . GLY A 1 165 ? 13.115 -1.004 -1.443 1.00 57.47 165 GLY A CA 1
ATOM 1328 C C . GLY A 1 165 ? 12.066 0.025 -1.018 1.00 57.47 165 GLY A C 1
ATOM 1329 O O . GLY A 1 165 ? 11.445 -0.139 0.025 1.00 57.47 165 GLY A O 1
ATOM 1330 N N . TYR A 1 166 ? 11.800 1.034 -1.846 1.00 67.75 166 TYR A N 1
ATOM 1331 C CA . TYR A 1 166 ? 10.720 1.989 -1.610 1.00 67.75 166 TYR A CA 1
ATOM 1332 C C . TYR A 1 166 ? 9.427 1.535 -2.305 1.00 67.75 166 TYR A C 1
ATOM 1334 O O . TYR A 1 166 ? 9.410 1.191 -3.490 1.00 67.75 166 TYR A O 1
ATOM 1342 N N . LYS A 1 167 ? 8.323 1.535 -1.557 1.00 75.75 167 LYS A N 1
ATOM 1343 C CA . LYS A 1 167 ? 7.015 1.026 -1.991 1.00 75.75 167 LYS A CA 1
ATOM 1344 C C . LYS A 1 167 ? 6.254 2.083 -2.807 1.00 75.75 167 LYS A C 1
ATOM 1346 O O . LYS A 1 167 ? 5.390 2.765 -2.274 1.00 75.75 167 LYS A O 1
ATOM 1351 N N . TYR A 1 168 ? 6.557 2.243 -4.099 1.00 76.00 168 TYR 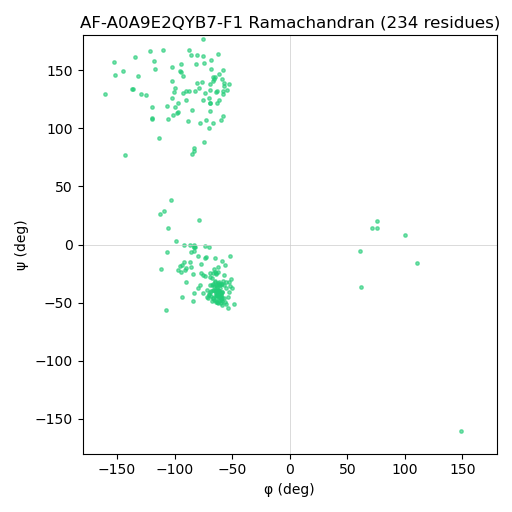A N 1
ATOM 1352 C CA . TYR A 1 168 ? 5.868 3.200 -4.992 1.00 76.00 168 TYR A CA 1
ATOM 1353 C C . TYR A 1 168 ? 4.592 2.626 -5.602 1.00 76.00 168 TYR A C 1
ATOM 1355 O O . TYR A 1 168 ? 4.560 2.221 -6.765 1.00 76.00 168 TYR A O 1
ATOM 1363 N N . VAL A 1 169 ? 3.518 2.589 -4.820 1.00 78.94 169 VAL A N 1
ATOM 1364 C CA . VAL A 1 169 ? 2.281 1.919 -5.248 1.00 78.94 169 VAL A CA 1
ATOM 1365 C C . VAL A 1 169 ? 1.255 2.849 -5.888 1.00 78.94 169 VAL A C 1
ATOM 1367 O O . VAL A 1 169 ? 0.461 2.387 -6.703 1.00 78.94 169 VAL A O 1
ATOM 1370 N N . ALA A 1 170 ? 1.289 4.154 -5.601 1.00 77.94 170 ALA A N 1
ATOM 1371 C CA . ALA A 1 170 ? 0.321 5.117 -6.141 1.00 77.94 170 ALA A CA 1
ATOM 1372 C C . ALA A 1 170 ? 0.184 5.088 -7.683 1.00 77.94 170 ALA A C 1
ATOM 1374 O O . ALA A 1 170 ? -0.950 5.076 -8.175 1.00 77.94 170 ALA A O 1
ATOM 1375 N N . PRO A 1 171 ? 1.275 4.960 -8.471 1.00 78.56 171 PRO A N 1
ATOM 1376 C CA . PRO A 1 171 ? 1.167 4.845 -9.927 1.00 78.56 171 PRO A CA 1
ATOM 1377 C C . PRO A 1 171 ? 0.413 3.601 -10.420 1.00 78.56 171 PRO A C 1
ATOM 1379 O O . PRO A 1 171 ? -0.119 3.617 -11.528 1.00 78.56 171 PRO A O 1
ATOM 1382 N N . ILE A 1 172 ? 0.346 2.527 -9.623 1.00 79.44 172 ILE A N 1
ATOM 1383 C CA . ILE A 1 172 ? -0.369 1.288 -9.976 1.00 79.44 172 ILE A CA 1
ATOM 1384 C C . ILE A 1 172 ? -1.880 1.512 -9.918 1.00 79.44 172 ILE A C 1
ATOM 1386 O O . ILE A 1 172 ? -2.618 1.021 -10.773 1.00 79.44 172 ILE A O 1
ATOM 1390 N N . PHE A 1 173 ? -2.334 2.267 -8.921 1.00 79.50 173 PHE A N 1
ATOM 1391 C CA . PHE A 1 173 ? -3.747 2.573 -8.750 1.00 79.50 173 PHE A CA 1
ATOM 1392 C C . PHE A 1 173 ? -4.199 3.659 -9.721 1.00 79.50 173 PHE A C 1
ATOM 1394 O O . PHE A 1 173 ? -5.305 3.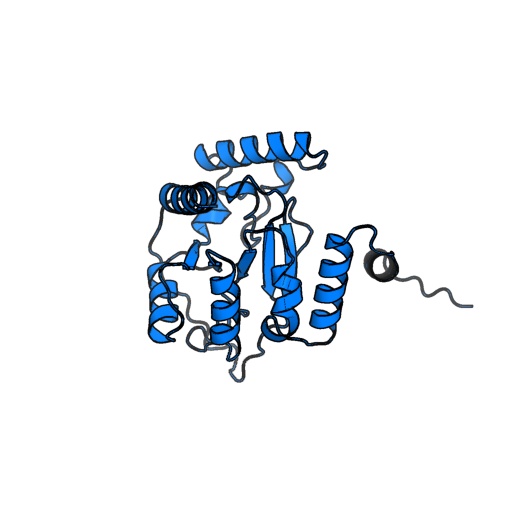552 -10.246 1.00 79.50 173 PHE A O 1
ATOM 1401 N N . ASN A 1 174 ? -3.325 4.629 -10.038 1.00 66.62 174 ASN A N 1
ATOM 1402 C CA . ASN A 1 174 ? -3.526 5.760 -10.961 1.00 66.62 174 ASN A CA 1
ATOM 1403 C C . ASN A 1 174 ? -4.657 6.724 -10.531 1.00 66.62 174 ASN A C 1
ATOM 1405 O O . ASN A 1 174 ? -4.515 7.936 -10.664 1.00 66.62 174 ASN A O 1
ATOM 1409 N N . GLN A 1 175 ? -5.744 6.203 -9.956 1.00 64.94 175 GLN A N 1
ATOM 1410 C CA . GLN A 1 175 ? -6.787 6.871 -9.183 1.00 64.94 175 GLN A CA 1
ATOM 1411 C C . GLN A 1 175 ? -7.264 5.933 -8.061 1.00 64.94 175 GLN A C 1
ATOM 1413 O O . GLN A 1 175 ? -7.257 4.729 -8.295 1.00 64.94 175 GLN A O 1
ATOM 1418 N N . PRO A 1 176 ? -7.713 6.454 -6.903 1.00 57.88 176 PRO A N 1
ATOM 1419 C CA . PRO A 1 176 ? -7.526 7.829 -6.479 1.00 57.88 176 PRO A CA 1
ATOM 1420 C C . PRO A 1 176 ? -6.061 8.109 -6.171 1.00 57.88 176 PRO A C 1
ATOM 1422 O O . PRO A 1 176 ? -5.242 7.221 -5.971 1.00 57.88 176 PRO A O 1
ATOM 1425 N N . PHE A 1 177 ? -5.738 9.394 -6.222 1.00 67.50 177 PHE A N 1
ATOM 1426 C CA . PHE A 1 177 ? -4.363 9.874 -6.315 1.00 67.50 177 PHE A CA 1
ATOM 1427 C C . PHE A 1 177 ? -3.588 9.727 -5.023 1.00 67.50 177 PHE A C 1
ATOM 1429 O O . PHE A 1 177 ? -2.371 9.648 -5.075 1.00 67.50 177 PHE A O 1
ATOM 1436 N N . LEU A 1 178 ? -4.295 9.736 -3.892 1.00 75.06 178 LEU A N 1
ATOM 1437 C CA . LEU A 1 178 ? -3.716 9.567 -2.574 1.00 75.06 178 LEU A CA 1
ATOM 1438 C C . LEU A 1 178 ? -4.063 8.169 -2.076 1.00 75.06 178 LEU A C 1
ATOM 1440 O O . LEU A 1 178 ? -5.217 7.909 -1.741 1.00 75.06 178 LEU A O 1
ATOM 1444 N N . ILE A 1 179 ? -3.062 7.297 -2.051 1.00 84.75 179 ILE A N 1
ATOM 1445 C CA . ILE A 1 179 ? -3.177 5.925 -1.570 1.00 84.75 179 ILE A CA 1
ATOM 1446 C C . ILE A 1 179 ? -2.593 5.858 -0.158 1.00 84.75 179 ILE A C 1
ATOM 1448 O O . ILE A 1 179 ? -1.378 6.017 0.003 1.00 84.75 179 ILE A O 1
ATOM 1452 N N . PRO A 1 180 ? -3.420 5.637 0.876 1.00 84.38 180 PRO A N 1
ATOM 1453 C CA . PRO A 1 180 ? -2.918 5.325 2.200 1.00 84.38 180 PRO A CA 1
ATOM 1454 C C . PRO A 1 180 ? -2.150 4.013 2.189 1.00 84.38 180 PRO A C 1
ATOM 1456 O O . PRO A 1 180 ? -2.640 3.005 1.675 1.00 84.38 180 PRO A O 1
ATOM 1459 N N . ILE A 1 181 ? -0.970 4.033 2.793 1.00 86.12 181 ILE A N 1
ATOM 1460 C CA . ILE A 1 181 ? -0.154 2.853 3.032 1.00 86.12 181 ILE A CA 1
ATOM 1461 C C . ILE A 1 181 ? 0.052 2.697 4.535 1.00 86.12 181 ILE A C 1
ATOM 1463 O O . ILE A 1 181 ? 0.610 3.568 5.194 1.00 86.12 181 ILE A O 1
ATOM 1467 N N . ILE A 1 182 ? -0.429 1.591 5.080 1.00 85.50 182 ILE A N 1
ATOM 1468 C CA . ILE A 1 182 ? -0.208 1.204 6.467 1.00 85.50 182 ILE A CA 1
ATOM 1469 C C . ILE A 1 182 ? 1.082 0.418 6.481 1.00 85.50 182 ILE A C 1
ATOM 1471 O O . ILE A 1 182 ? 1.128 -0.699 5.973 1.00 85.50 182 ILE A O 1
ATOM 1475 N N . ASP A 1 183 ? 2.130 1.036 6.997 1.00 83.00 183 ASP A N 1
ATOM 1476 C CA . ASP A 1 183 ? 3.486 0.519 6.909 1.00 83.00 183 ASP A CA 1
ATOM 1477 C C . ASP A 1 183 ? 4.179 0.629 8.259 1.00 83.00 183 ASP A C 1
ATOM 1479 O O . ASP A 1 183 ? 3.768 1.399 9.129 1.00 83.00 183 ASP A O 1
ATOM 1483 N N . ASP A 1 184 ? 5.244 -0.134 8.427 1.00 75.12 184 ASP A N 1
ATOM 1484 C CA . ASP A 1 184 ? 6.078 -0.052 9.606 1.00 75.12 184 ASP A CA 1
ATOM 1485 C C . ASP A 1 184 ? 6.643 1.374 9.762 1.00 75.12 184 ASP A C 1
ATOM 1487 O O . ASP A 1 184 ? 6.948 2.061 8.780 1.00 75.12 184 ASP A O 1
ATOM 1491 N N . ALA A 1 185 ? 6.744 1.857 11.003 1.00 67.25 185 ALA A N 1
ATOM 1492 C CA . ALA A 1 185 ? 7.084 3.251 11.288 1.00 67.25 185 ALA A CA 1
ATOM 1493 C C . ALA A 1 185 ? 8.437 3.716 10.715 1.00 67.25 185 ALA A C 1
ATOM 1495 O O . ALA A 1 185 ? 8.709 4.916 10.704 1.00 67.25 185 ALA A O 1
ATOM 1496 N N . TRP A 1 186 ? 9.303 2.799 10.270 1.00 66.56 186 TRP A N 1
ATOM 1497 C CA . TRP A 1 186 ? 10.607 3.131 9.701 1.00 66.56 186 TRP A CA 1
ATOM 1498 C C . TRP A 1 186 ? 10.544 3.305 8.179 1.00 66.56 186 TRP A C 1
ATOM 1500 O O . TRP A 1 186 ? 11.421 3.955 7.611 1.00 66.56 186 TRP A O 1
ATOM 1510 N N . GLN A 1 187 ? 9.530 2.731 7.524 1.00 70.00 187 GLN A N 1
ATOM 1511 C CA . GLN A 1 187 ? 9.354 2.742 6.067 1.00 70.00 187 GLN A CA 1
ATOM 1512 C C . GLN A 1 187 ? 8.158 3.576 5.598 1.00 70.00 187 GLN A C 1
ATOM 1514 O O . GLN A 1 187 ? 8.141 4.028 4.449 1.00 70.00 187 GLN A O 1
ATOM 1519 N N . ALA A 1 188 ? 7.182 3.831 6.474 1.00 65.19 188 ALA A N 1
ATOM 1520 C CA . ALA A 1 188 ? 6.083 4.749 6.204 1.00 65.19 188 ALA A CA 1
ATOM 1521 C C . ALA A 1 188 ? 6.632 6.144 5.872 1.00 65.19 188 ALA A C 1
ATOM 1523 O O . ALA A 1 188 ? 7.190 6.835 6.724 1.00 65.19 188 ALA A O 1
ATOM 1524 N N . THR A 1 189 ? 6.489 6.562 4.615 1.00 63.88 189 THR A N 1
ATOM 1525 C CA . THR A 1 189 ? 7.012 7.847 4.155 1.00 63.88 189 THR A CA 1
ATOM 1526 C C . THR A 1 189 ? 6.016 8.598 3.286 1.00 63.88 189 THR A C 1
ATOM 1528 O O . THR A 1 189 ? 5.461 8.051 2.333 1.00 63.88 189 THR A O 1
ATOM 1531 N N . ASP A 1 190 ? 5.867 9.889 3.580 1.00 60.16 190 ASP A N 1
ATOM 1532 C CA . ASP A 1 190 ? 5.111 10.846 2.763 1.00 60.16 190 ASP A CA 1
ATOM 1533 C C . ASP A 1 190 ? 5.943 11.385 1.587 1.00 60.16 190 ASP A C 1
ATOM 1535 O O . ASP A 1 190 ? 5.458 12.133 0.742 1.00 60.16 190 ASP A O 1
ATOM 1539 N N . ASN A 1 191 ? 7.213 10.973 1.490 1.00 58.78 191 ASN A N 1
ATOM 1540 C CA . ASN A 1 191 ? 8.118 11.391 0.420 1.00 58.78 191 ASN A CA 1
ATOM 1541 C C . ASN A 1 191 ? 7.806 10.733 -0.932 1.00 58.78 191 ASN A C 1
ATOM 1543 O O . ASN A 1 191 ? 8.515 10.996 -1.908 1.00 58.78 191 ASN A O 1
ATOM 1547 N N . ASN A 1 192 ? 6.797 9.861 -0.982 1.00 66.19 192 ASN A N 1
ATOM 1548 C CA . ASN A 1 192 ? 6.320 9.223 -2.196 1.00 66.19 192 ASN A CA 1
ATOM 1549 C C . ASN A 1 192 ? 5.093 9.993 -2.702 1.00 66.19 192 ASN A C 1
ATOM 1551 O O . ASN A 1 192 ? 4.048 9.972 -2.047 1.00 66.19 192 ASN A O 1
ATOM 1555 N N . PRO A 1 193 ? 5.185 10.664 -3.864 1.00 67.88 193 PRO A N 1
ATOM 1556 C CA . PRO A 1 193 ? 4.056 11.397 -4.412 1.00 67.88 193 PRO A CA 1
ATOM 1557 C C . PRO A 1 193 ? 2.823 10.505 -4.547 1.00 67.88 193 PRO A C 1
ATOM 1559 O O . PRO A 1 193 ? 2.909 9.394 -5.072 1.00 67.88 193 PRO A O 1
ATOM 1562 N N . GLY A 1 194 ? 1.675 11.003 -4.087 1.00 71.75 194 GLY A N 1
ATOM 1563 C CA . GLY A 1 194 ? 0.415 10.261 -4.138 1.00 71.75 194 GLY A CA 1
ATOM 1564 C C . GLY A 1 194 ? 0.259 9.160 -3.107 1.00 71.75 194 GLY A C 1
ATOM 1565 O O . GLY A 1 194 ? -0.648 8.336 -3.213 1.00 71.75 194 GLY A O 1
ATOM 1566 N N . MET A 1 195 ? 1.105 9.147 -2.086 1.00 78.81 195 MET A N 1
ATOM 1567 C CA . MET A 1 195 ? 0.955 8.250 -0.954 1.00 78.81 195 MET A CA 1
ATOM 1568 C C . MET A 1 195 ? 0.737 9.032 0.328 1.00 78.81 195 MET A C 1
ATOM 1570 O O . MET A 1 195 ? 1.177 10.170 0.471 1.00 78.81 195 MET A O 1
ATOM 1574 N N . LEU A 1 196 ? 0.020 8.397 1.245 1.00 77.94 196 LEU A N 1
ATOM 1575 C CA . LEU A 1 196 ? -0.126 8.853 2.614 1.00 77.94 196 LEU A CA 1
ATOM 1576 C C . LEU A 1 196 ? 0.435 7.758 3.519 1.00 77.94 196 LEU A C 1
ATOM 1578 O O . LEU A 1 196 ? -0.176 6.693 3.629 1.00 77.94 196 LEU A O 1
ATOM 1582 N N . GLY A 1 197 ? 1.592 8.004 4.130 1.00 77.31 197 GLY A N 1
ATOM 1583 C CA . GLY A 1 197 ? 2.201 7.077 5.073 1.00 77.31 197 GLY A CA 1
ATOM 1584 C C . GLY A 1 197 ? 1.402 7.018 6.371 1.00 77.31 197 GLY A C 1
ATOM 1585 O O . GLY A 1 197 ? 1.148 8.039 7.004 1.00 77.31 197 GLY A O 1
ATOM 1586 N N . VAL A 1 198 ? 1.010 5.816 6.783 1.00 78.44 198 VAL A N 1
ATOM 1587 C CA . VAL A 1 198 ? 0.389 5.538 8.081 1.00 78.44 198 VAL A CA 1
ATOM 1588 C C . VAL A 1 198 ? 1.373 4.670 8.881 1.00 78.44 198 VAL A C 1
ATOM 1590 O O . VAL A 1 198 ? 1.372 3.450 8.711 1.00 78.44 198 VAL A O 1
ATOM 1593 N N . PRO A 1 199 ? 2.257 5.288 9.693 1.00 76.06 199 PRO A N 1
ATOM 1594 C CA . PRO A 1 199 ? 3.367 4.608 10.363 1.00 76.06 199 PRO A CA 1
ATOM 1595 C C . PRO A 1 199 ? 2.893 3.829 11.585 1.00 76.06 199 PRO A C 1
ATOM 1597 O O . PRO A 1 199 ? 2.655 4.435 12.621 1.00 76.06 199 PRO A O 1
ATOM 1600 N N . VAL A 1 200 ? 2.791 2.505 11.524 1.00 72.75 200 VAL A N 1
ATOM 1601 C CA . VAL A 1 200 ? 2.370 1.699 12.680 1.00 72.75 200 VAL A CA 1
ATOM 1602 C C . VAL A 1 200 ? 3.568 1.209 13.481 1.00 72.75 200 VAL A C 1
ATOM 1604 O O . VAL A 1 200 ? 4.632 0.918 12.924 1.00 72.75 200 VAL A O 1
ATOM 1607 N N . GLN A 1 201 ? 3.413 1.121 14.805 1.00 67.62 201 GLN A N 1
ATOM 1608 C CA . GLN A 1 201 ? 4.467 0.564 15.640 1.00 67.62 201 GLN A CA 1
ATOM 1609 C C . GLN A 1 201 ? 4.681 -0.904 15.264 1.00 67.62 201 GLN A C 1
ATOM 1611 O O . GLN A 1 201 ? 3.756 -1.716 15.314 1.00 67.62 201 GLN A O 1
ATOM 1616 N N . CYS A 1 202 ? 5.913 -1.228 14.868 1.00 62.91 202 CYS A N 1
ATOM 1617 C CA . CYS A 1 202 ? 6.302 -2.592 14.554 1.00 62.91 202 CYS A CA 1
ATOM 1618 C C . CYS A 1 202 ? 6.037 -3.481 15.763 1.00 62.91 202 CYS A C 1
ATOM 1620 O O . CYS A 1 202 ? 6.411 -3.140 16.889 1.00 62.91 202 CYS A O 1
ATOM 1622 N N . TRP A 1 203 ? 5.472 -4.657 15.519 1.00 59.31 203 TRP A N 1
ATOM 1623 C CA . TRP A 1 203 ? 5.443 -5.693 16.536 1.00 59.31 203 TRP A CA 1
ATOM 1624 C C . TRP A 1 203 ? 6.883 -6.163 16.810 1.00 59.31 203 TRP A C 1
ATOM 1626 O O . TRP A 1 203 ? 7.483 -6.856 15.982 1.00 59.31 203 TRP A O 1
ATOM 1636 N N . GLU A 1 204 ? 7.478 -5.745 17.935 1.00 54.09 204 GLU A N 1
ATOM 1637 C CA . GLU A 1 204 ? 8.827 -6.191 18.295 1.00 54.09 204 GLU A CA 1
ATOM 1638 C C . GLU A 1 204 ? 8.838 -7.714 18.536 1.00 54.09 204 GLU A C 1
ATOM 1640 O O . GLU A 1 204 ? 7.986 -8.242 19.258 1.00 54.09 204 GLU A O 1
ATOM 1645 N N . PRO A 1 205 ? 9.790 -8.455 17.938 1.00 51.09 205 PRO A N 1
ATOM 1646 C CA . PRO A 1 205 ? 9.889 -9.892 18.130 1.00 51.09 205 PRO A CA 1
ATOM 1647 C C . PRO A 1 205 ? 10.266 -10.239 19.573 1.00 51.09 205 PRO A C 1
ATOM 1649 O O . PRO A 1 205 ? 11.212 -9.699 20.136 1.00 51.09 205 PRO A O 1
ATOM 1652 N N . ASN A 1 206 ? 9.654 -11.302 20.094 1.00 46.22 206 ASN A N 1
ATOM 1653 C CA . ASN A 1 206 ? 10.226 -12.101 21.185 1.00 46.22 206 ASN A CA 1
ATOM 1654 C C . ASN A 1 206 ? 11.320 -13.079 20.685 1.00 46.22 206 ASN A C 1
ATOM 1656 O O . ASN A 1 206 ? 11.580 -14.094 21.331 1.00 46.22 206 ASN A O 1
ATOM 1660 N N . VAL A 1 207 ? 11.939 -12.842 19.518 1.00 45.09 207 VAL A N 1
ATOM 1661 C CA . VAL A 1 207 ? 12.814 -13.822 18.844 1.00 45.09 207 VAL A CA 1
ATOM 1662 C C . VAL A 1 207 ? 14.100 -13.173 18.292 1.00 45.09 207 VAL A C 1
ATOM 1664 O O . VAL A 1 207 ? 14.018 -12.128 17.644 1.00 45.09 207 VAL A O 1
ATOM 1667 N N . PRO A 1 208 ? 15.293 -13.769 18.512 1.00 43.22 208 PRO A N 1
ATOM 1668 C CA . PRO A 1 208 ? 16.572 -13.232 18.038 1.00 43.22 208 PRO A CA 1
ATOM 1669 C C . PRO A 1 208 ? 16.677 -13.123 16.508 1.00 43.22 208 PRO A C 1
ATOM 1671 O O . PRO A 1 208 ? 16.220 -13.997 15.776 1.00 43.22 208 PRO A O 1
ATOM 1674 N N . ARG A 1 209 ? 17.396 -12.092 16.038 1.00 40.28 209 ARG A N 1
ATOM 1675 C CA . ARG A 1 209 ? 17.660 -11.717 14.625 1.00 40.28 209 ARG A CA 1
ATOM 1676 C C . ARG A 1 209 ? 18.214 -12.818 13.701 1.00 40.28 209 ARG A C 1
ATOM 1678 O O . ARG A 1 209 ? 18.312 -12.606 12.498 1.00 40.28 209 ARG A O 1
ATOM 1685 N N . GLU A 1 210 ? 18.605 -13.967 14.234 1.00 43.91 210 GLU A N 1
ATOM 1686 C CA . GLU A 1 210 ? 19.370 -15.003 13.529 1.00 43.91 210 GLU A CA 1
ATOM 1687 C C . GLU A 1 210 ? 18.494 -15.939 12.670 1.00 43.91 210 GLU A C 1
ATOM 1689 O O . GLU A 1 210 ? 19.018 -16.810 11.984 1.00 43.91 210 GLU A O 1
ATOM 1694 N N . THR A 1 211 ? 17.163 -15.770 12.676 1.00 37.88 211 THR A N 1
ATOM 1695 C CA . THR A 1 211 ? 16.204 -16.690 12.020 1.00 37.88 211 THR A CA 1
ATOM 1696 C C . THR A 1 211 ? 15.525 -16.117 10.767 1.00 37.88 211 THR A C 1
ATOM 1698 O O . THR A 1 211 ? 14.403 -16.494 10.433 1.00 37.88 211 THR A O 1
ATOM 1701 N N . LEU A 1 212 ? 16.195 -15.215 10.042 1.00 39.22 212 LEU A N 1
ATOM 1702 C CA . LEU A 1 212 ? 15.690 -14.679 8.773 1.00 39.22 212 LEU A CA 1
ATOM 1703 C C . LEU A 1 212 ? 15.722 -15.763 7.677 1.00 39.22 212 LEU A C 1
ATOM 1705 O O . LEU A 1 212 ? 16.765 -16.038 7.085 1.00 39.22 212 LEU A O 1
ATOM 1709 N N . GLN A 1 213 ? 14.573 -16.383 7.394 1.00 37.41 213 GLN A N 1
ATOM 1710 C CA . GLN A 1 213 ? 14.374 -17.199 6.193 1.00 37.41 213 GLN A CA 1
ATOM 1711 C C . GLN A 1 213 ? 13.975 -16.299 5.017 1.00 37.41 213 GLN A C 1
ATOM 1713 O O . GLN A 1 213 ? 12.903 -15.698 5.021 1.00 37.41 213 GLN A O 1
ATOM 1718 N N . LEU A 1 214 ? 14.835 -16.235 3.998 1.00 39.22 214 LEU A N 1
ATOM 1719 C CA . LEU A 1 214 ? 14.503 -15.663 2.692 1.00 39.22 214 LEU A CA 1
ATOM 1720 C C . LEU A 1 214 ? 13.502 -16.586 1.979 1.00 39.22 214 LEU A C 1
ATOM 1722 O O . LEU A 1 214 ? 13.775 -17.767 1.769 1.00 39.22 214 LEU A O 1
ATOM 1726 N N . ILE A 1 215 ? 12.340 -16.040 1.635 1.00 38.62 215 ILE A N 1
ATOM 1727 C CA . ILE A 1 215 ? 11.262 -16.724 0.913 1.00 38.62 215 ILE A CA 1
ATOM 1728 C C . ILE A 1 215 ? 11.611 -16.782 -0.593 1.00 38.62 215 ILE A C 1
ATOM 1730 O O . ILE A 1 215 ? 12.084 -15.790 -1.146 1.00 38.62 215 ILE A O 1
ATOM 1734 N N . SER A 1 216 ? 11.431 -17.942 -1.244 1.00 34.53 216 SER A N 1
ATOM 1735 C CA . SER A 1 216 ? 11.928 -18.229 -2.608 1.00 34.53 216 SER A CA 1
ATOM 1736 C C . SER A 1 216 ? 10.999 -17.773 -3.750 1.00 34.53 216 SER A C 1
ATOM 1738 O O . SER A 1 216 ? 9.830 -17.478 -3.547 1.00 34.53 216 SER A O 1
ATOM 1740 N N . GLU A 1 217 ? 11.532 -17.691 -4.973 1.00 36.53 217 GLU A N 1
ATOM 1741 C CA . GLU A 1 217 ? 10.971 -16.927 -6.098 1.00 36.53 217 GLU A CA 1
ATOM 1742 C C . GLU A 1 217 ? 9.986 -17.696 -7.006 1.00 36.53 217 GLU A C 1
ATOM 1744 O O . GLU A 1 217 ? 10.293 -18.756 -7.549 1.00 36.53 217 GLU A O 1
ATOM 1749 N N . GLY A 1 218 ? 8.843 -17.065 -7.291 1.00 37.66 218 GLY A N 1
ATOM 1750 C CA . GLY A 1 218 ? 7.811 -17.473 -8.251 1.00 37.66 218 GLY A CA 1
ATOM 1751 C C . GLY A 1 218 ? 6.931 -16.267 -8.616 1.00 37.66 218 GLY A C 1
ATOM 1752 O O . GLY A 1 218 ? 6.496 -15.533 -7.739 1.00 37.66 218 GLY A O 1
ATOM 1753 N N . ARG A 1 219 ? 6.718 -15.985 -9.908 1.00 40.38 219 ARG A N 1
ATOM 1754 C CA . ARG A 1 219 ? 6.294 -14.655 -10.406 1.00 40.38 219 ARG A CA 1
ATOM 1755 C C . ARG A 1 219 ? 4.786 -14.566 -10.685 1.00 40.38 219 ARG A C 1
ATOM 1757 O O . ARG A 1 219 ? 4.271 -15.418 -11.401 1.00 40.38 219 ARG A O 1
ATOM 1764 N N . ILE A 1 220 ? 4.129 -13.482 -10.253 1.00 41.91 220 ILE A N 1
ATOM 1765 C CA . ILE A 1 220 ? 2.930 -12.952 -10.937 1.00 41.91 220 ILE A CA 1
ATOM 1766 C C . ILE A 1 220 ? 3.355 -11.854 -11.908 1.00 41.91 220 ILE A C 1
ATOM 1768 O O . ILE A 1 220 ? 4.394 -11.211 -11.737 1.00 41.91 220 ILE A O 1
ATOM 1772 N N . THR A 1 221 ? 2.546 -11.617 -12.927 1.00 50.19 221 THR A N 1
ATOM 1773 C CA . THR A 1 221 ? 2.784 -10.568 -13.914 1.00 50.19 221 THR A CA 1
ATOM 1774 C C . THR A 1 221 ? 2.019 -9.293 -13.554 1.00 50.19 221 THR A C 1
ATOM 1776 O O . THR A 1 221 ? 0.911 -9.330 -13.028 1.00 50.19 221 THR A O 1
ATOM 1779 N N . LEU A 1 222 ? 2.565 -8.128 -13.912 1.00 49.06 222 LEU A N 1
ATOM 1780 C CA . LEU A 1 222 ? 1.902 -6.823 -13.758 1.00 49.06 222 LEU A CA 1
ATOM 1781 C C . LEU A 1 222 ? 0.480 -6.784 -14.357 1.00 49.06 222 LEU A C 1
ATOM 1783 O O . LEU A 1 222 ? -0.372 -6.047 -13.872 1.00 49.06 222 LEU A O 1
ATOM 1787 N N . ALA A 1 223 ? 0.211 -7.572 -15.403 1.00 57.03 223 ALA A N 1
ATOM 1788 C CA . ALA A 1 223 ? -1.114 -7.647 -16.013 1.00 57.03 223 ALA A CA 1
ATOM 1789 C C . ALA A 1 223 ? -2.171 -8.184 -15.034 1.00 57.03 223 ALA A C 1
ATOM 1791 O O . ALA A 1 223 ? -3.277 -7.652 -14.983 1.00 57.03 223 ALA A O 1
ATOM 1792 N N . GLU A 1 224 ? -1.810 -9.187 -14.232 1.00 55.09 224 GLU A N 1
ATOM 1793 C CA . GLU A 1 224 ? -2.690 -9.779 -13.221 1.00 55.09 224 GLU A CA 1
ATOM 1794 C C . GLU A 1 224 ? -2.945 -8.791 -12.075 1.00 55.09 224 GLU A C 1
ATOM 1796 O O . GLU A 1 224 ? -4.090 -8.610 -11.660 1.00 55.09 224 GLU A O 1
ATOM 1801 N N . ALA A 1 225 ? -1.909 -8.066 -11.635 1.00 53.72 225 ALA A N 1
ATOM 1802 C CA . ALA A 1 225 ? -2.046 -7.023 -10.618 1.00 53.72 225 ALA A CA 1
ATOM 1803 C C . ALA A 1 225 ? -2.934 -5.853 -11.092 1.00 53.72 225 ALA A C 1
ATOM 1805 O O . ALA A 1 225 ? -3.863 -5.450 -10.392 1.00 53.72 225 ALA A O 1
ATOM 1806 N N . VAL A 1 226 ? -2.698 -5.339 -12.305 1.00 59.03 226 VAL A N 1
ATOM 1807 C CA . VAL A 1 226 ? -3.468 -4.225 -12.890 1.00 59.03 226 VAL A CA 1
ATOM 1808 C C . VAL A 1 226 ? -4.934 -4.601 -13.102 1.00 59.03 226 VAL A C 1
ATOM 1810 O O . VAL A 1 226 ? -5.816 -3.777 -12.861 1.00 59.03 226 VAL A O 1
ATOM 1813 N N . GLU A 1 227 ? -5.228 -5.826 -13.544 1.00 66.56 227 GLU A N 1
ATOM 1814 C CA . GLU A 1 227 ? -6.617 -6.245 -13.745 1.00 66.56 227 GLU A CA 1
ATOM 1815 C C . GLU A 1 227 ? -7.367 -6.404 -12.414 1.00 66.56 227 GLU A C 1
ATOM 1817 O O . GLU A 1 227 ? -8.535 -6.025 -12.325 1.00 66.56 227 GLU A O 1
ATOM 1822 N N . SER A 1 228 ? -6.688 -6.861 -11.357 1.00 54.81 228 SER A N 1
ATOM 1823 C CA . SER A 1 228 ? -7.262 -6.918 -10.007 1.00 54.81 228 SER A CA 1
ATOM 1824 C C . SER A 1 228 ? -7.658 -5.523 -9.496 1.00 54.81 228 SER A C 1
ATOM 1826 O O . SER A 1 228 ? -8.790 -5.311 -9.055 1.00 54.81 228 SER A O 1
ATOM 1828 N N . VAL A 1 229 ? -6.777 -4.530 -9.673 1.00 57.22 229 VAL A N 1
ATOM 1829 C CA . VAL A 1 229 ? -7.050 -3.120 -9.335 1.00 57.22 229 VAL A CA 1
ATOM 1830 C C . VAL A 1 229 ? -8.199 -2.546 -10.169 1.00 57.22 229 VAL A C 1
ATOM 1832 O O . VAL A 1 229 ? -9.093 -1.890 -9.636 1.00 57.22 229 VAL A O 1
ATOM 1835 N N . ARG A 1 230 ? -8.236 -2.812 -11.480 1.00 64.56 230 ARG A N 1
ATOM 1836 C CA . ARG A 1 230 ? -9.339 -2.350 -12.341 1.00 64.56 230 ARG A CA 1
ATOM 1837 C C . ARG A 1 230 ? -10.687 -2.918 -11.923 1.00 64.56 230 ARG A C 1
ATOM 1839 O O . ARG A 1 230 ? -11.683 -2.204 -11.987 1.00 64.56 230 ARG A O 1
ATOM 1846 N N . ASN A 1 231 ? -10.736 -4.189 -11.537 1.00 60.62 231 ASN A N 1
ATOM 1847 C CA . ASN A 1 231 ? -11.977 -4.821 -11.103 1.00 60.62 231 ASN A CA 1
ATOM 1848 C C . ASN A 1 231 ? -12.492 -4.228 -9.786 1.00 60.62 231 ASN A C 1
ATOM 1850 O O . ASN A 1 231 ? -13.703 -4.072 -9.650 1.00 60.62 231 ASN A O 1
ATOM 1854 N N . HIS A 1 232 ? -11.605 -3.817 -8.872 1.00 56.16 232 HIS A N 1
ATOM 1855 C CA . HIS A 1 232 ? -11.992 -3.093 -7.657 1.00 56.16 232 HIS A CA 1
ATOM 1856 C C . HIS A 1 232 ? -12.787 -1.814 -7.979 1.00 56.16 232 HIS A C 1
ATOM 1858 O O . HIS A 1 232 ? -13.888 -1.636 -7.466 1.00 56.16 232 HIS A O 1
ATOM 1864 N N . TYR A 1 233 ? -12.298 -0.974 -8.899 1.00 49.88 233 TYR A N 1
ATOM 1865 C CA . TYR A 1 233 ? -12.985 0.276 -9.267 1.00 49.88 233 TYR A CA 1
ATOM 1866 C C . TYR A 1 233 ? -14.196 0.113 -10.184 1.00 49.88 233 TYR A C 1
ATOM 1868 O O . TYR A 1 233 ? -14.971 1.047 -10.328 1.00 49.88 233 TYR A O 1
ATOM 1876 N N . LYS A 1 234 ? -14.363 -1.029 -10.855 1.00 53.94 234 LYS A N 1
ATOM 1877 C CA . LYS A 1 234 ? -15.580 -1.292 -11.643 1.00 53.94 234 LYS A CA 1
ATOM 1878 C C . LYS A 1 234 ? -16.773 -1.668 -10.761 1.00 53.94 234 LYS A C 1
ATOM 1880 O O . LYS A 1 234 ? -17.910 -1.523 -11.199 1.00 53.94 234 LYS A O 1
ATOM 1885 N N . ASN A 1 235 ? -16.506 -2.200 -9.569 1.00 42.84 235 ASN A N 1
ATOM 1886 C CA . ASN A 1 235 ? -17.511 -2.755 -8.664 1.00 42.84 235 ASN A CA 1
ATOM 1887 C C . ASN A 1 235 ? -17.931 -1.781 -7.542 1.00 42.84 235 ASN A C 1
ATOM 1889 O O . ASN A 1 235 ? -18.740 -2.157 -6.691 1.00 42.84 235 ASN A O 1
ATOM 1893 N N . HIS A 1 236 ? -17.407 -0.551 -7.548 1.00 40.31 236 HIS A N 1
ATOM 1894 C CA . HIS A 1 236 ? -17.671 0.530 -6.593 1.00 40.31 236 HIS A CA 1
ATOM 1895 C C . HIS A 1 236 ? -17.878 1.859 -7.326 1.00 40.31 236 HIS A C 1
ATOM 1897 O O . HIS A 1 236 ? -18.550 2.736 -6.739 1.00 40.31 236 HIS A O 1
#

Secondary structure (DSSP, 8-state):
-------HHHHHHHHHHHSPP-SHHHHHHHHHHHHHHTT--TTTTHHHHTTSPSPPEEESBTTTEETTEEEEEPTTHHHHHHHHHTTS-EEEE-S-S-HHHHHHHHHHTT---TTEEEE-HHHHHTTSGGGTT-HHHHHHHHHHHHHHHHTT----HHHH-PPTTS---HHHH-SSS-EEEEEETTT--TTSTTEEEEEEPP---SS-GGG--PPPP-PPPHHHHHHHHHHHHH--

pLDDT: mean 70.94, std 13.29, range [34.53, 88.75]

Radius of gyration: 18.24 Å; Cα contacts (8 Å, |Δi|>4): 351; chains: 1; bounding box: 38×54×48 Å

Mean predicted aligned error: 11.15 Å

Solvent-accessible surface area (backbone atoms only — not comparable to full-atom values): 13421 Å² total; per-residue (Å²): 133,85,76,81,82,62,54,74,67,59,47,50,56,51,51,60,70,69,53,79,63,89,44,73,65,49,44,42,51,51,47,51,55,49,41,23,76,71,66,38,47,68,54,82,45,40,78,54,57,71,72,51,58,66,60,49,35,31,37,35,54,28,53,38,23,26,68,54,41,73,90,39,66,36,87,56,30,60,61,38,51,52,59,48,49,78,78,41,67,37,35,36,34,36,86,43,58,24,56,68,62,55,50,49,49,32,48,76,71,70,62,58,56,93,55,53,44,80,41,35,33,63,55,39,40,36,48,17,48,92,24,58,84,38,70,65,29,43,49,36,50,50,57,25,44,60,46,36,51,74,73,69,46,96,67,58,73,68,73,54,38,43,66,92,90,66,89,58,52,32,46,75,57,53,57,56,55,52,26,35,33,42,25,30,54,89,71,36,46,65,87,39,82,36,37,40,44,40,43,25,58,52,62,77,72,99,62,72,84,86,56,67,75,83,79,74,83,48,81,80,57,61,68,62,54,48,50,54,56,52,53,56,66,73,76,108

Nearest PDB structures (foldseek):
  1zjj-assembly1_A  TM=7.391E-01  e=2.277E-02  Pyrococcus horikoshii OT3
  4bx2-assembly1_B  TM=7.562E-01  e=4.305E-02  Mus musculus
  3qg5-assembly1_C  TM=4.386E-01  e=2.308E-01  Thermotoga maritima
  3qg5-assembly1_D  TM=4.266E-01  e=5.828E-01  Thermotoga maritima
  6xhr-assembly1_B  TM=4.619E-01  e=4.685E+00  Staphylococcus aureus